Protein AF-A0AAW0BGB5-F1 (afdb_monomer_lite)

Radius of gyration: 26.95 Å; chains: 1; bounding box: 84×63×67 Å

Foldseek 3Di:
DQFWDQDPVGIDGDDPVRVVVLVVQVVVCLQQQHWPLDPPVVVVVVPVDDDPDPDDSQPDPDDPVRLVVVQVPQLAQAEKEKAFEREGAANNNVLQVVLVVLLLVLQVPDVVNCVVDPSPDDPDDDDDDDPPRMDIDHDPDPVVVQVVDPVSVVVCVVVVCVVVLVVQQPPPSRYHHYHPRHYDYHYQKDWAFDDPPPPVPPDDDDDDDDDPDDDPPPDDPPPVPPQWDQPPVRTTIGMDHDYSVRVCVQASVVSSVCSVVVPDDPDDDPHHDDDD

pLDDT: mean 74.24, std 17.64, range [31.47, 92.94]

Secondary structure (DSSP, 8-state):
---EEEETTEEEEPPHHHHHHHHHHHHHHHHTT--TT---HHHHTSS-------S----SSS-HHHHHHHHHH---TEEEEEEEEEEESS-HHHHHHHHHHHHHHHHHT-HHHHHHS-TT----------SS-EEEE----HHHHHHH-HHHHHHHHHTT-HHHHHHHHHH-TTSEEEEEEEEEEEESEEEEE-----------S---PPPTT--TTS-S-GGGTTSEEE-TTS-EEEEEE--HHHHHHHHHHHHHHHHHTT---SS---SPPPP-

Structure (mmCIF, N/CA/C/O backbone):
data_AF-A0AAW0BGB5-F1
#
_entry.id   AF-A0AAW0BGB5-F1
#
loop_
_atom_site.group_PDB
_atom_site.id
_atom_site.type_symbol
_atom_site.label_atom_id
_atom_site.label_alt_id
_atom_site.label_comp_id
_atom_site.label_asym_id
_atom_site.label_entity_id
_atom_site.label_seq_id
_atom_site.pdbx_PDB_ins_code
_atom_site.Cartn_x
_atom_site.Cartn_y
_atom_site.Cartn_z
_atom_site.occupancy
_atom_site.B_iso_or_equiv
_atom_site.auth_seq_id
_atom_site.auth_comp_id
_atom_site.auth_asym_id
_atom_site.auth_atom_id
_atom_site.pdbx_PDB_model_num
ATOM 1 N N . MET A 1 1 ? 6.912 3.601 -12.066 1.00 50.50 1 MET A N 1
ATOM 2 C CA . MET A 1 1 ? 6.899 5.072 -12.278 1.00 50.50 1 MET A CA 1
ATOM 3 C C . MET A 1 1 ? 6.202 5.338 -13.603 1.00 50.50 1 MET A C 1
ATOM 5 O O . MET A 1 1 ? 6.661 4.802 -14.601 1.00 50.50 1 MET A O 1
ATOM 9 N N . PHE A 1 2 ? 5.114 6.111 -13.614 1.00 56.62 2 PHE A N 1
ATOM 10 C CA . PHE A 1 2 ? 4.394 6.499 -14.834 1.00 56.62 2 PHE A CA 1
ATOM 11 C C . PHE A 1 2 ? 5.331 7.331 -15.723 1.00 56.62 2 PHE A C 1
ATOM 13 O O . PHE A 1 2 ? 5.754 8.412 -15.315 1.00 56.62 2 PHE A O 1
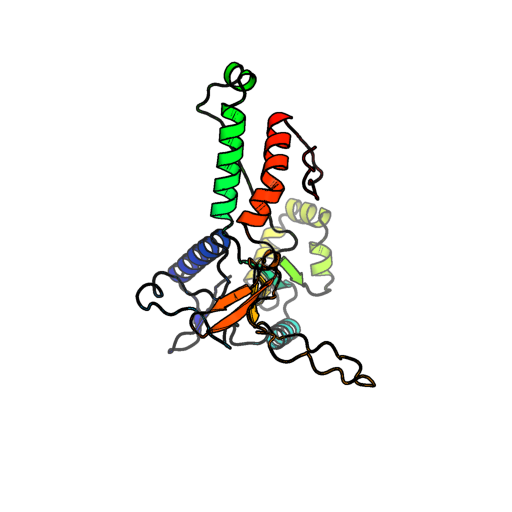ATOM 20 N N . ARG A 1 3 ? 5.788 6.772 -16.848 1.00 58.22 3 ARG A N 1
ATOM 21 C CA . ARG A 1 3 ? 6.787 7.405 -17.732 1.00 58.22 3 ARG A CA 1
ATOM 22 C C . ARG A 1 3 ? 6.303 7.572 -19.158 1.00 58.22 3 ARG A C 1
ATOM 24 O O . ARG A 1 3 ? 6.808 8.455 -19.844 1.00 58.22 3 ARG A O 1
ATOM 31 N N . GLU A 1 4 ? 5.355 6.749 -19.569 1.00 66.94 4 GLU A N 1
ATOM 32 C CA . GLU A 1 4 ? 4.819 6.716 -20.917 1.00 66.94 4 GLU A CA 1
ATOM 33 C C . GLU A 1 4 ? 3.300 6.689 -20.821 1.00 66.94 4 GLU A C 1
ATOM 35 O O . GLU A 1 4 ? 2.733 6.014 -19.957 1.00 66.94 4 GLU A O 1
ATOM 40 N N . THR A 1 5 ? 2.685 7.484 -21.680 1.00 60.19 5 THR A N 1
ATOM 41 C CA . THR A 1 5 ? 1.249 7.657 -21.850 1.00 60.19 5 THR A CA 1
ATOM 42 C C . THR A 1 5 ? 0.917 7.306 -23.286 1.00 60.19 5 THR A C 1
ATOM 44 O O . THR A 1 5 ? 1.615 7.712 -24.217 1.00 60.19 5 THR A O 1
ATOM 47 N N . GLU A 1 6 ? -0.139 6.528 -23.471 1.00 61.25 6 GLU A N 1
ATOM 48 C CA . GLU A 1 6 ? -0.670 6.205 -24.789 1.00 61.25 6 GLU A CA 1
ATOM 49 C C . GLU A 1 6 ? -1.892 7.098 -25.013 1.00 61.25 6 GLU A C 1
ATOM 51 O O . GLU A 1 6 ? -2.858 7.035 -24.255 1.00 61.25 6 GLU A O 1
ATOM 56 N N . SER A 1 7 ? -1.801 8.007 -25.983 1.00 60.66 7 SER A N 1
ATOM 57 C CA . SER A 1 7 ? -2.921 8.828 -26.455 1.00 60.66 7 SER A CA 1
ATOM 58 C C . SER A 1 7 ? -3.345 8.363 -27.848 1.00 60.66 7 SER A C 1
ATOM 60 O O . SER A 1 7 ? -2.622 7.611 -28.499 1.00 60.66 7 SER A O 1
ATOM 62 N N . HIS A 1 8 ? -4.480 8.855 -28.354 1.00 53.88 8 HIS A N 1
ATOM 63 C CA . HIS A 1 8 ? -4.916 8.600 -29.738 1.00 53.88 8 HIS A CA 1
ATOM 64 C C . HIS A 1 8 ? -3.858 8.986 -30.794 1.00 53.88 8 HIS A C 1
ATOM 66 O O . HIS A 1 8 ? -3.861 8.454 -31.896 1.00 53.88 8 HIS A O 1
ATOM 72 N N . SER A 1 9 ? -2.920 9.870 -30.442 1.00 63.16 9 SER A N 1
ATOM 73 C CA . SER A 1 9 ? -1.782 10.293 -31.267 1.00 63.16 9 SER A CA 1
ATOM 74 C C . SER A 1 9 ? -0.519 9.422 -31.116 1.00 63.16 9 SER A C 1
ATOM 76 O O . SER A 1 9 ? 0.535 9.790 -31.630 1.00 63.16 9 SER A O 1
ATOM 78 N N . GLY A 1 10 ? -0.584 8.315 -30.371 1.00 68.81 10 GLY A N 1
ATOM 79 C CA . GLY A 1 10 ? 0.529 7.395 -30.127 1.00 68.81 10 GLY A CA 1
ATOM 80 C C . GLY A 1 10 ? 1.177 7.509 -28.740 1.00 68.81 10 GLY A C 1
ATOM 81 O O . GLY A 1 10 ? 0.731 8.240 -27.849 1.00 68.81 10 GLY A O 1
ATOM 82 N N . LYS A 1 11 ? 2.256 6.739 -28.545 1.00 73.19 11 LYS A N 1
ATOM 83 C CA . LYS A 1 11 ? 3.005 6.665 -27.281 1.00 73.19 11 LYS A CA 1
ATOM 84 C C . LYS A 1 11 ? 3.904 7.883 -27.122 1.00 73.19 11 LYS A C 1
ATOM 86 O O . LYS A 1 11 ? 4.782 8.122 -27.947 1.00 73.19 11 LYS A O 1
ATOM 91 N N . HIS A 1 12 ? 3.731 8.620 -26.033 1.00 76.00 12 HIS A N 1
ATOM 92 C CA . HIS A 1 12 ? 4.589 9.747 -25.696 1.00 76.00 12 HIS A CA 1
ATOM 93 C C . HIS A 1 12 ? 5.079 9.662 -24.252 1.00 76.00 12 HIS A C 1
ATOM 95 O O . HIS A 1 12 ? 4.542 8.946 -23.406 1.00 76.00 12 HIS A O 1
ATOM 101 N N . ARG A 1 13 ? 6.158 10.392 -23.964 1.00 79.94 13 ARG A N 1
ATOM 102 C CA . ARG A 1 13 ? 6.712 10.472 -22.615 1.00 79.94 13 ARG A CA 1
ATOM 103 C C . ARG A 1 13 ? 5.820 11.362 -21.751 1.00 79.94 13 ARG A C 1
ATOM 105 O O . ARG A 1 13 ? 5.594 12.518 -22.104 1.00 79.94 13 ARG A O 1
ATOM 112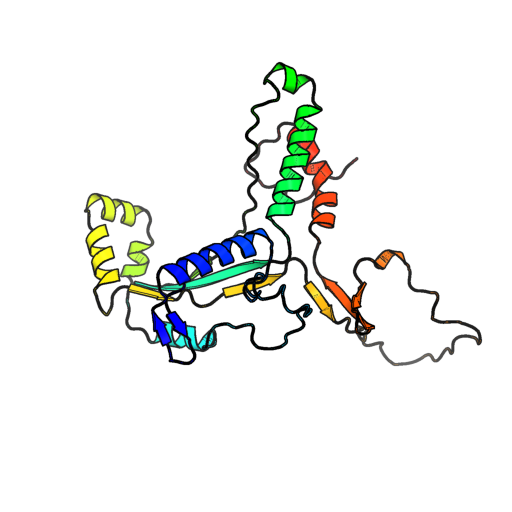 N N . ALA A 1 14 ? 5.392 10.843 -20.603 1.00 78.88 14 ALA A N 1
ATOM 113 C CA . ALA A 1 14 ? 4.488 11.538 -19.693 1.00 78.88 14 ALA A CA 1
ATOM 114 C C . ALA A 1 14 ? 5.078 12.881 -19.232 1.00 78.88 14 ALA A C 1
ATOM 116 O O . ALA A 1 14 ? 6.242 12.964 -18.807 1.00 78.88 14 ALA A O 1
ATOM 117 N N . ARG A 1 15 ? 4.265 13.940 -19.284 1.00 84.12 15 ARG A N 1
ATOM 118 C CA . ARG A 1 15 ? 4.650 15.279 -18.817 1.00 84.12 15 ARG A CA 1
ATOM 119 C C . ARG A 1 15 ? 4.730 15.304 -17.291 1.00 84.12 15 ARG A C 1
ATOM 121 O O . ARG A 1 15 ? 4.030 14.572 -16.594 1.00 84.12 15 ARG A O 1
ATOM 128 N N . ARG A 1 16 ? 5.541 16.209 -16.725 1.00 84.94 16 ARG A N 1
ATOM 129 C CA . ARG A 1 16 ? 5.692 16.339 -15.257 1.00 84.94 16 ARG A CA 1
ATOM 130 C C . ARG A 1 16 ? 4.346 16.558 -14.546 1.00 84.94 16 ARG A C 1
ATOM 132 O O . ARG A 1 16 ? 4.142 16.016 -13.463 1.00 84.94 16 ARG A O 1
ATOM 139 N N . GLY A 1 17 ? 3.430 17.311 -15.162 1.00 83.00 17 GLY A N 1
ATOM 140 C CA . GLY A 1 17 ? 2.078 17.544 -14.642 1.00 83.00 17 GLY A CA 1
ATOM 141 C C . GLY A 1 17 ? 1.233 16.269 -14.553 1.00 83.00 17 GLY A C 1
ATOM 142 O O . GLY A 1 17 ? 0.640 16.004 -13.510 1.00 83.00 17 GLY A O 1
ATOM 143 N N . GLU A 1 18 ? 1.250 15.436 -15.594 1.00 80.44 18 GLU A N 1
ATOM 144 C CA . GLU A 1 18 ? 0.533 14.152 -15.640 1.00 80.44 18 GLU A CA 1
ATOM 145 C C . GLU A 1 18 ? 1.083 13.171 -14.610 1.00 80.44 18 GLU A C 1
ATOM 147 O O . GLU A 1 18 ? 0.324 12.543 -13.877 1.00 80.44 18 GLU A O 1
ATOM 152 N N . VAL A 1 19 ? 2.413 13.100 -14.489 1.00 83.06 19 VAL A N 1
ATOM 153 C CA . VAL A 1 19 ? 3.074 12.270 -13.476 1.00 83.06 19 VAL A CA 1
ATOM 154 C C . VAL A 1 19 ? 2.640 12.690 -12.072 1.00 83.06 19 VAL A C 1
ATOM 156 O O . VAL A 1 19 ? 2.323 11.834 -11.246 1.00 83.06 19 VAL A O 1
ATOM 159 N N . ASN A 1 20 ? 2.583 13.994 -11.795 1.00 85.69 20 ASN A N 1
ATOM 160 C CA . ASN A 1 20 ? 2.132 14.506 -10.502 1.00 85.69 20 ASN A CA 1
ATOM 161 C C . ASN A 1 20 ? 0.640 14.228 -10.261 1.00 85.69 20 ASN A C 1
ATOM 163 O O . ASN A 1 20 ? 0.278 13.827 -9.155 1.00 85.69 20 ASN A O 1
ATOM 167 N N . LYS A 1 21 ? -0.219 14.402 -11.276 1.00 83.31 21 LYS A N 1
ATOM 168 C CA . LYS A 1 21 ? -1.655 14.088 -11.191 1.00 83.31 21 LYS A CA 1
ATOM 169 C C . LYS A 1 21 ? -1.865 12.604 -10.889 1.00 83.31 21 LYS A C 1
ATOM 171 O O . LYS A 1 21 ? -2.539 12.274 -9.919 1.00 83.31 21 LYS A O 1
ATOM 176 N N . PHE A 1 22 ? -1.195 11.725 -11.633 1.00 82.56 22 PHE A N 1
ATOM 177 C CA . PHE A 1 22 ? -1.231 10.280 -11.417 1.00 82.56 22 PHE A CA 1
ATOM 178 C C . PHE A 1 22 ? -0.752 9.894 -10.014 1.00 82.56 22 PHE A C 1
ATOM 180 O O . PHE A 1 22 ? -1.362 9.056 -9.358 1.00 82.56 22 PHE A O 1
ATOM 187 N N . GLN A 1 23 ? 0.324 10.512 -9.517 1.00 86.00 23 GLN A N 1
ATOM 188 C CA . GLN A 1 23 ? 0.818 10.243 -8.164 1.00 86.00 23 GLN A CA 1
ATOM 189 C C . GLN A 1 23 ? -0.167 10.688 -7.081 1.00 86.00 23 GLN A C 1
ATOM 191 O O . GLN A 1 23 ? -0.368 9.951 -6.118 1.00 86.00 23 GLN A O 1
ATOM 196 N N . ARG A 1 24 ? -0.784 11.867 -7.227 1.00 88.12 24 ARG A N 1
ATOM 197 C CA . ARG A 1 24 ? -1.820 12.350 -6.299 1.00 88.12 24 ARG A CA 1
ATOM 198 C C . ARG A 1 24 ? -3.018 11.408 -6.290 1.00 88.12 24 ARG A C 1
ATOM 200 O O . ARG A 1 24 ? -3.421 10.966 -5.222 1.00 88.12 24 ARG A O 1
ATOM 207 N N . TRP A 1 25 ? -3.503 11.035 -7.472 1.00 85.56 25 TRP A N 1
ATOM 208 C CA . TRP A 1 25 ? -4.605 10.092 -7.624 1.00 85.56 25 TRP A CA 1
ATOM 209 C C . TRP A 1 25 ? -4.274 8.712 -7.044 1.00 85.56 25 TRP A C 1
ATOM 211 O O . TRP A 1 25 ? -5.060 8.133 -6.304 1.00 85.56 25 TRP A O 1
ATOM 221 N N . SER A 1 26 ? -3.065 8.202 -7.294 1.00 85.56 26 SER A N 1
ATOM 222 C CA . SER A 1 26 ? -2.614 6.936 -6.714 1.00 85.56 26 SER A CA 1
ATOM 223 C C . SER A 1 26 ? -2.595 6.970 -5.188 1.00 85.56 26 SER A C 1
ATOM 225 O O . SER A 1 26 ? -2.944 5.960 -4.591 1.00 85.56 26 SER A O 1
ATOM 227 N N . LYS A 1 27 ? -2.182 8.084 -4.568 1.00 87.81 27 LYS A N 1
ATOM 228 C CA . LYS A 1 27 ? -2.202 8.233 -3.105 1.00 87.81 27 LYS A CA 1
ATOM 229 C C . LYS A 1 27 ? -3.627 8.298 -2.569 1.00 87.81 27 LYS A C 1
ATOM 231 O O . LYS A 1 27 ? -3.929 7.607 -1.609 1.00 87.81 27 LYS A O 1
ATOM 236 N N . TYR A 1 28 ? -4.483 9.087 -3.216 1.00 89.00 28 TYR A N 1
ATOM 237 C CA . TYR A 1 28 ? -5.888 9.217 -2.840 1.00 89.00 28 TYR A CA 1
ATOM 238 C C . TYR A 1 28 ? -6.603 7.860 -2.871 1.00 89.00 28 TYR A C 1
ATOM 240 O O . TYR A 1 28 ? -7.186 7.451 -1.872 1.00 89.00 28 TYR A O 1
ATOM 248 N N . ARG A 1 29 ? -6.467 7.112 -3.976 1.00 88.06 29 ARG A N 1
ATOM 249 C CA . ARG A 1 29 ? -7.032 5.761 -4.104 1.00 88.06 29 ARG A CA 1
ATOM 250 C C . ARG A 1 29 ? -6.517 4.794 -3.049 1.00 88.06 29 ARG A C 1
ATOM 252 O O . ARG A 1 29 ? -7.299 4.029 -2.507 1.00 88.06 29 ARG A O 1
ATOM 259 N N . GLU A 1 30 ? -5.211 4.815 -2.786 1.00 86.00 30 GLU A N 1
ATOM 260 C CA . GLU A 1 30 ? -4.591 3.941 -1.786 1.00 86.00 30 GLU A CA 1
ATOM 261 C C . GLU A 1 30 ? -5.087 4.264 -0.369 1.00 86.00 30 GLU A C 1
ATOM 263 O O . GLU A 1 30 ? -5.253 3.342 0.417 1.00 86.00 30 GLU A O 1
ATOM 268 N N . GLY A 1 31 ? -5.387 5.533 -0.064 1.00 86.25 31 GLY A N 1
ATOM 269 C CA . GLY A 1 31 ? -6.016 5.940 1.197 1.00 86.25 31 GLY A CA 1
ATOM 270 C C . GLY A 1 31 ? -7.477 5.503 1.311 1.00 86.25 31 GLY A C 1
ATOM 271 O O . GLY A 1 31 ? -7.859 4.921 2.318 1.00 86.25 31 GLY A O 1
ATOM 272 N N . HIS A 1 32 ? -8.259 5.691 0.246 1.00 88.44 32 HIS A N 1
ATOM 273 C CA . HIS A 1 32 ? -9.703 5.415 0.223 1.00 88.44 32 HIS A CA 1
ATOM 274 C C . HIS A 1 32 ? -10.049 3.961 -0.151 1.00 88.44 32 HIS A C 1
ATOM 276 O O . HIS A 1 32 ? -11.207 3.636 -0.401 1.00 88.44 32 HIS A O 1
ATOM 282 N N . GLY A 1 33 ? -9.054 3.075 -0.270 1.00 85.88 33 GLY A N 1
ATOM 283 C CA . GLY A 1 33 ? -9.289 1.669 -0.613 1.00 85.88 33 GLY A CA 1
ATOM 284 C C . GLY A 1 33 ? -9.797 1.416 -2.025 1.00 85.88 33 GLY A C 1
ATOM 285 O O . GLY A 1 33 ? -10.367 0.354 -2.280 1.00 85.88 33 GLY A O 1
ATOM 286 N N . LEU A 1 34 ? -9.620 2.358 -2.948 1.00 86.50 34 LEU A N 1
ATOM 287 C CA . LEU A 1 34 ? -10.106 2.221 -4.316 1.00 86.50 34 LEU A CA 1
ATOM 288 C C . LEU A 1 34 ? -9.192 1.286 -5.127 1.00 86.50 34 LEU A C 1
ATOM 290 O O . LE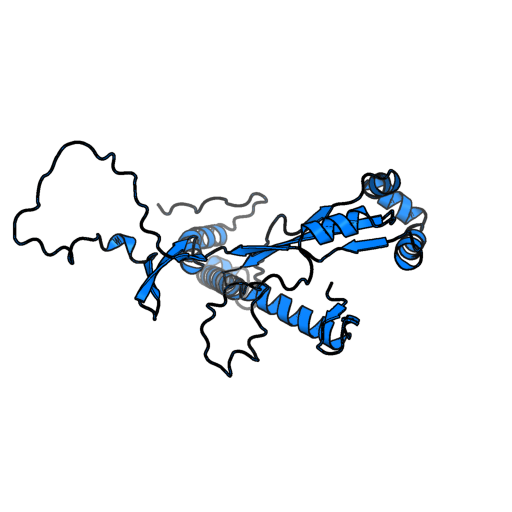U A 1 34 ? -7.963 1.332 -4.979 1.00 86.50 34 LEU A O 1
ATOM 294 N N . PRO A 1 35 ? -9.752 0.453 -6.023 1.00 83.25 35 PRO A N 1
ATOM 295 C CA . PRO A 1 35 ? -8.945 -0.417 -6.865 1.00 83.25 35 PRO A CA 1
ATOM 296 C C . PRO A 1 35 ? -8.047 0.390 -7.819 1.00 83.25 35 PRO A C 1
ATOM 298 O O . PRO A 1 35 ? -8.356 1.531 -8.170 1.00 83.25 35 PRO A O 1
ATOM 301 N N . PRO A 1 36 ? -6.935 -0.186 -8.312 1.00 80.12 36 PRO A N 1
ATOM 302 C CA . PRO A 1 36 ? -5.998 0.543 -9.170 1.00 80.12 36 PRO A CA 1
ATOM 303 C C . PRO A 1 36 ? -6.585 0.935 -10.533 1.00 80.12 36 PRO A C 1
ATOM 305 O O . PRO A 1 36 ? -6.078 1.869 -11.159 1.00 80.12 36 PRO A O 1
ATOM 308 N N . TRP A 1 37 ? -7.642 0.251 -10.973 1.00 77.06 37 TRP A N 1
ATOM 309 C CA . TRP A 1 37 ? -8.405 0.577 -12.178 1.00 77.06 37 TRP A CA 1
ATOM 310 C C . TRP A 1 37 ? -9.552 1.562 -11.932 1.00 77.06 37 TRP A C 1
ATOM 312 O O . TRP A 1 37 ? -10.215 1.937 -12.891 1.00 77.06 37 TRP A O 1
ATOM 322 N N . ALA A 1 38 ? -9.794 1.998 -10.687 1.00 78.12 38 ALA A N 1
ATOM 323 C CA . ALA A 1 38 ? -10.799 3.023 -10.429 1.00 78.12 38 ALA A CA 1
ATOM 324 C C . ALA A 1 38 ? -10.427 4.301 -11.201 1.00 78.12 38 ALA A C 1
ATOM 326 O O . ALA A 1 38 ? -9.286 4.785 -11.044 1.00 78.12 38 ALA A O 1
ATOM 327 N N . PRO A 1 39 ? -11.341 4.835 -12.031 1.00 73.06 39 PRO A N 1
ATOM 328 C CA . PRO A 1 39 ? -11.102 6.083 -12.737 1.00 73.06 39 PRO A CA 1
ATOM 329 C C . PRO A 1 39 ? -11.036 7.238 -11.737 1.00 73.06 39 PRO A C 1
ATOM 331 O O . PRO A 1 39 ? -11.554 7.145 -10.627 1.00 73.06 39 PRO A O 1
ATOM 334 N N . ASP A 1 40 ? -10.361 8.318 -12.130 1.00 69.50 40 ASP A N 1
ATOM 335 C CA . ASP A 1 40 ? -10.285 9.550 -11.340 1.00 69.50 40 ASP A CA 1
ATOM 336 C C . ASP A 1 40 ? -11.708 10.097 -11.142 1.00 69.50 40 ASP A C 1
ATOM 338 O O . ASP A 1 40 ? -12.320 10.597 -12.088 1.00 69.50 40 ASP A O 1
ATOM 342 N N . SER A 1 41 ? -12.247 9.947 -9.925 1.00 57.69 41 SER A N 1
ATOM 343 C CA . SER A 1 41 ? -13.667 10.134 -9.578 1.00 57.69 41 SER A CA 1
ATOM 344 C C . SER A 1 41 ? -14.237 11.502 -9.947 1.00 57.69 41 SER A C 1
ATOM 346 O O . SER A 1 41 ? -15.447 11.669 -9.978 1.00 57.69 41 SER A O 1
ATOM 348 N N . ARG A 1 42 ? -13.393 12.491 -10.257 1.00 52.47 42 ARG A N 1
ATOM 349 C CA . ARG A 1 42 ? -13.849 13.794 -10.758 1.00 52.47 42 ARG A CA 1
ATOM 350 C C . ARG A 1 42 ? -14.534 13.732 -12.124 1.00 52.47 42 ARG A C 1
ATOM 352 O O . ARG A 1 42 ? -15.298 14.638 -12.412 1.00 52.47 42 ARG A O 1
ATOM 359 N N . ALA A 1 43 ? -14.265 12.713 -12.940 1.00 44.31 43 ALA A N 1
ATOM 360 C CA . ALA A 1 43 ? -14.949 12.518 -14.222 1.00 44.31 43 ALA A CA 1
ATOM 361 C C . ALA A 1 43 ? -16.167 11.581 -14.116 1.00 44.31 43 ALA A C 1
ATOM 363 O O . ALA A 1 43 ? -17.069 11.669 -14.931 1.00 44.31 43 ALA A O 1
ATOM 364 N N . ALA A 1 44 ? -16.209 10.708 -13.105 1.00 45.84 44 ALA A N 1
ATOM 365 C CA . ALA A 1 44 ? -17.266 9.704 -12.941 1.00 45.84 44 ALA A CA 1
ATOM 366 C C . ALA A 1 44 ? -18.455 10.166 -12.077 1.00 45.84 44 ALA A C 1
ATOM 368 O O . ALA A 1 44 ? -19.377 9.398 -11.844 1.00 45.84 44 ALA A O 1
ATOM 369 N N . LEU A 1 45 ? -18.418 11.391 -11.543 1.00 45.16 45 LEU A N 1
ATOM 370 C CA . LEU A 1 45 ? -19.542 11.977 -10.803 1.00 45.16 45 LEU A CA 1
ATOM 371 C C . LEU A 1 45 ? -20.567 12.668 -11.718 1.00 45.16 45 LEU A C 1
ATOM 373 O O . LEU A 1 45 ? -21.648 12.991 -11.238 1.00 45.16 45 LEU A O 1
ATOM 377 N N . ASP A 1 46 ? -20.243 12.879 -12.997 1.00 42.75 46 ASP A N 1
ATOM 378 C CA . ASP A 1 46 ? -21.159 13.477 -13.985 1.00 42.75 46 ASP A CA 1
ATOM 379 C C . ASP A 1 46 ? -22.071 12.427 -14.645 1.00 42.75 46 ASP A C 1
ATOM 381 O O . ASP A 1 46 ? -23.168 12.735 -15.100 1.00 42.75 46 ASP A O 1
ATOM 385 N N . GLU A 1 47 ? -21.663 11.157 -14.630 1.00 42.75 47 GLU A N 1
ATOM 386 C CA . GLU A 1 47 ? -22.420 10.039 -15.189 1.00 42.75 47 GLU A CA 1
ATOM 387 C C . GLU A 1 47 ? -22.564 8.980 -14.098 1.00 42.75 47 GLU A C 1
ATOM 389 O O . GLU A 1 47 ? -21.605 8.301 -13.742 1.00 42.75 47 GLU A O 1
ATOM 394 N N . GLY A 1 48 ? -23.754 8.886 -13.501 1.00 39.31 48 GLY A N 1
ATOM 395 C CA . GLY A 1 48 ? -24.078 8.000 -12.378 1.00 39.31 48 GLY A CA 1
ATOM 396 C C . GLY A 1 48 ? -24.068 6.502 -12.707 1.00 39.31 48 GLY A C 1
ATOM 397 O O . GLY A 1 48 ? -25.013 5.797 -12.351 1.00 39.31 48 GLY A O 1
ATOM 398 N N . GLU A 1 49 ? -23.026 6.001 -13.366 1.00 40.41 49 GLU A N 1
ATOM 399 C CA . GLU A 1 49 ? -22.877 4.595 -13.715 1.00 40.41 49 GLU A CA 1
ATOM 400 C C . GLU A 1 49 ? -22.193 3.795 -12.600 1.00 40.41 49 GLU A C 1
ATOM 402 O O . GLU A 1 49 ? -21.080 4.063 -12.137 1.00 40.41 49 GLU A O 1
ATOM 407 N N . ILE A 1 50 ? -22.913 2.768 -12.157 1.00 42.94 50 ILE A N 1
ATOM 408 C CA . ILE A 1 50 ? -22.460 1.743 -11.226 1.00 42.94 50 ILE A CA 1
ATOM 409 C C . ILE A 1 50 ? -21.447 0.867 -11.969 1.00 42.94 50 ILE A C 1
ATOM 411 O O . ILE A 1 50 ? -21.770 0.275 -12.993 1.00 42.94 50 ILE A O 1
ATOM 415 N N . TYR A 1 51 ? -20.223 0.776 -11.448 1.00 42.97 51 TYR A N 1
ATOM 416 C CA . TYR A 1 51 ? -19.148 -0.029 -12.030 1.00 42.97 51 TYR A CA 1
ATOM 417 C C . TYR A 1 51 ? -19.478 -1.527 -12.035 1.00 42.97 51 TYR A C 1
ATOM 419 O O . TYR A 1 51 ? -19.108 -2.246 -11.108 1.00 42.97 51 TYR A O 1
ATOM 427 N N . ASP A 1 52 ? -20.079 -2.000 -13.121 1.00 40.75 52 ASP A N 1
ATOM 428 C CA . ASP A 1 52 ? -20.001 -3.390 -13.565 1.00 40.75 52 ASP A CA 1
ATOM 429 C C . ASP A 1 52 ? -19.340 -3.396 -14.952 1.00 40.75 52 ASP A C 1
ATOM 431 O O . ASP A 1 52 ? -19.976 -3.587 -15.982 1.00 40.75 52 ASP A O 1
ATOM 435 N N . MET A 1 53 ? -18.037 -3.083 -14.996 1.00 43.12 53 MET A N 1
ATOM 436 C CA . MET A 1 53 ? -17.249 -3.162 -16.232 1.00 43.12 53 MET A CA 1
ATOM 437 C C . MET A 1 53 ? -16.448 -4.468 -16.261 1.00 43.12 53 MET A C 1
ATOM 439 O O . MET A 1 53 ? -15.393 -4.553 -15.617 1.00 43.12 53 MET A O 1
ATOM 443 N N . PRO A 1 54 ? -16.892 -5.487 -17.021 1.00 37.28 54 PRO A N 1
ATOM 444 C CA . PRO A 1 54 ? -16.072 -6.645 -17.318 1.00 37.28 54 PRO A CA 1
ATOM 445 C C . PRO A 1 54 ? -14.994 -6.254 -18.342 1.00 37.28 54 PRO A C 1
ATOM 447 O O . PRO A 1 54 ? -15.270 -5.665 -19.382 1.00 37.28 54 PRO A O 1
ATOM 450 N N . GLY A 1 55 ? -13.743 -6.635 -18.077 1.00 40.25 55 GLY A N 1
ATOM 451 C CA . GLY A 1 55 ? -12.873 -7.072 -19.173 1.00 40.25 55 GLY A CA 1
ATOM 452 C C . GLY A 1 55 ? -11.740 -6.177 -19.677 1.00 40.25 55 GLY A C 1
ATOM 453 O O . GLY A 1 55 ? -11.117 -6.585 -20.647 1.00 40.25 55 GLY A O 1
ATOM 454 N N . ASN A 1 56 ? -11.376 -5.040 -19.066 1.00 40.75 56 ASN A N 1
ATOM 455 C CA . ASN A 1 56 ? -10.131 -4.352 -19.482 1.00 40.75 56 ASN A CA 1
ATOM 456 C C . ASN A 1 56 ? -9.402 -3.558 -18.381 1.00 40.75 56 ASN A C 1
ATOM 458 O O . ASN A 1 56 ? -8.839 -2.487 -18.593 1.00 40.75 56 ASN A O 1
ATOM 462 N N . THR A 1 57 ? -9.365 -4.111 -17.170 1.00 45.53 57 THR A N 1
ATOM 463 C CA . THR A 1 57 ? -8.686 -3.525 -15.997 1.00 45.53 57 THR A CA 1
ATOM 464 C C . THR A 1 57 ? -7.170 -3.767 -15.955 1.00 45.53 57 THR A C 1
ATOM 466 O O . THR A 1 57 ? -6.498 -3.382 -14.994 1.00 45.53 57 THR A O 1
ATOM 469 N N . LEU A 1 58 ? -6.593 -4.340 -17.014 1.00 43.88 58 LEU A N 1
ATOM 470 C CA . LEU A 1 58 ? -5.150 -4.378 -17.236 1.00 43.88 58 LEU A CA 1
ATOM 471 C C . LEU A 1 58 ? -4.761 -3.161 -18.083 1.00 43.88 58 LEU A C 1
ATOM 473 O O . LEU A 1 58 ? -4.640 -3.252 -19.297 1.00 43.88 58 LEU A O 1
ATOM 477 N N . MET A 1 59 ? -4.526 -2.012 -17.440 1.00 50.38 59 MET A N 1
ATOM 478 C CA . MET A 1 59 ? -4.001 -0.784 -18.076 1.00 50.38 59 MET A CA 1
ATOM 479 C C . MET A 1 59 ? -2.541 -0.915 -18.571 1.00 50.38 59 MET A C 1
ATOM 481 O O . MET A 1 59 ? -1.752 0.028 -18.533 1.00 50.38 59 MET A O 1
ATOM 485 N N . SER A 1 60 ? -2.148 -2.098 -19.027 1.00 56.50 60 SER A N 1
ATOM 486 C CA . SER A 1 60 ? -0.918 -2.312 -19.761 1.00 56.50 60 SER A CA 1
ATOM 487 C C . SER A 1 60 ? -1.270 -2.926 -21.104 1.00 56.50 60 SER A C 1
ATOM 489 O O . SER A 1 60 ? -1.918 -3.964 -21.151 1.00 56.50 60 SER A O 1
ATOM 491 N N . SER A 1 61 ? -0.776 -2.335 -22.192 1.00 64.94 61 SER A N 1
ATOM 492 C CA . SER A 1 61 ? -0.892 -2.899 -23.543 1.00 64.94 61 SER A CA 1
ATOM 493 C C . SER A 1 61 ? -0.181 -4.251 -23.711 1.00 64.94 61 SER A C 1
ATOM 495 O O . SER A 1 61 ? -0.200 -4.820 -24.799 1.00 64.94 61 SER A O 1
ATOM 497 N N . LYS A 1 62 ? 0.455 -4.774 -22.651 1.00 73.19 62 LYS A N 1
ATOM 498 C CA . LYS A 1 62 ? 1.167 -6.050 -22.635 1.00 73.19 62 LYS A CA 1
ATOM 499 C C . LYS A 1 62 ? 0.777 -6.907 -21.436 1.00 73.19 62 LYS A C 1
ATOM 501 O O . LYS A 1 62 ? 0.585 -6.412 -20.323 1.00 73.19 62 LYS A O 1
ATOM 506 N N . THR A 1 63 ? 0.753 -8.218 -21.650 1.00 82.06 63 THR A N 1
ATOM 507 C CA . THR A 1 63 ? 0.544 -9.201 -20.579 1.00 82.06 63 THR A CA 1
ATOM 508 C C . THR A 1 63 ? 1.775 -9.314 -19.672 1.00 82.06 63 THR A C 1
ATOM 510 O O . THR A 1 63 ? 2.888 -8.943 -20.050 1.00 82.06 63 THR A O 1
ATOM 513 N N . LEU A 1 64 ? 1.607 -9.876 -18.465 1.00 82.94 64 LEU A N 1
ATOM 514 C CA . LEU A 1 64 ? 2.727 -10.123 -17.543 1.00 82.94 64 LEU A CA 1
ATOM 515 C C . LEU A 1 64 ? 3.833 -10.966 -18.196 1.00 82.94 64 LEU A C 1
ATOM 517 O O . LEU A 1 64 ? 5.014 -10.689 -17.999 1.00 82.94 64 LEU A O 1
ATOM 521 N N . ARG A 1 65 ? 3.444 -11.967 -18.995 1.00 87.06 65 ARG A N 1
ATOM 522 C CA . ARG A 1 65 ? 4.378 -12.828 -19.723 1.00 87.06 65 ARG A CA 1
ATOM 523 C C . ARG A 1 65 ? 5.190 -12.035 -20.740 1.00 87.06 65 ARG A C 1
ATOM 525 O O . ARG A 1 65 ? 6.408 -12.102 -20.705 1.00 87.06 65 ARG A O 1
ATOM 532 N N . GLN A 1 66 ? 4.537 -11.204 -21.550 1.00 88.50 66 GLN A N 1
ATOM 533 C CA . GLN A 1 66 ? 5.229 -10.348 -22.519 1.00 88.50 66 GLN A CA 1
ATOM 534 C C . GLN A 1 66 ? 6.212 -9.382 -21.842 1.00 88.50 66 GLN A C 1
ATOM 536 O O . GLN A 1 66 ? 7.314 -9.165 -22.341 1.00 88.50 66 GLN A O 1
ATOM 541 N N . TRP A 1 67 ? 5.851 -8.830 -20.679 1.00 88.75 67 TRP A N 1
ATOM 542 C CA . TRP A 1 67 ? 6.777 -8.016 -19.888 1.00 88.75 67 TRP A CA 1
ATOM 543 C C . TRP A 1 67 ? 7.965 -8.810 -19.346 1.00 88.75 67 TRP A C 1
ATOM 545 O O . TRP A 1 67 ? 9.077 -8.279 -19.292 1.00 88.75 67 TRP A O 1
ATOM 555 N N . ALA A 1 68 ? 7.745 -10.059 -18.936 1.00 89.56 68 ALA A N 1
ATOM 556 C CA . ALA A 1 68 ? 8.809 -10.952 -18.496 1.00 89.56 68 ALA A CA 1
ATOM 557 C C . ALA A 1 68 ? 9.743 -11.325 -19.659 1.00 89.56 68 ALA A C 1
ATOM 559 O O . ALA A 1 68 ? 10.960 -11.270 -19.492 1.00 89.56 68 ALA A O 1
ATOM 560 N N . ASP A 1 69 ? 9.197 -11.610 -20.841 1.00 92.94 69 ASP A N 1
ATOM 561 C CA . ASP A 1 69 ? 9.969 -11.915 -22.047 1.00 92.94 69 ASP A CA 1
ATOM 562 C C . ASP A 1 69 ? 10.839 -10.716 -22.459 1.00 92.94 69 ASP A C 1
ATOM 564 O O . ASP A 1 69 ? 12.042 -10.864 -22.679 1.00 92.94 69 ASP A O 1
ATOM 568 N N . GLU A 1 70 ? 10.284 -9.498 -22.452 1.00 90.38 70 GLU A N 1
ATOM 569 C CA . GLU A 1 70 ? 11.040 -8.266 -22.722 1.00 90.38 70 GLU A CA 1
ATOM 570 C C . GLU A 1 70 ? 12.137 -8.018 -21.674 1.00 90.38 70 GLU A C 1
ATOM 572 O O . GLU A 1 70 ? 13.267 -7.632 -21.999 1.00 90.38 70 GLU A O 1
ATOM 577 N N . TYR A 1 71 ? 11.829 -8.268 -20.399 1.00 90.62 71 TYR A N 1
ATOM 578 C CA . TYR A 1 71 ? 12.811 -8.192 -19.327 1.00 90.62 71 TYR A CA 1
ATOM 579 C C . TYR A 1 71 ? 13.954 -9.188 -19.551 1.00 90.62 71 TYR A C 1
ATOM 581 O O . TYR A 1 71 ? 15.123 -8.811 -19.427 1.00 90.62 71 TYR A O 1
ATOM 589 N N . CYS A 1 72 ? 13.649 -10.436 -19.905 1.00 90.44 72 CYS A N 1
ATOM 590 C CA . CYS A 1 72 ? 14.631 -11.482 -20.179 1.00 90.44 72 CYS A CA 1
ATOM 591 C C . CYS A 1 72 ? 15.497 -11.143 -21.399 1.00 90.44 72 CYS A C 1
ATOM 593 O O . CYS A 1 72 ? 16.722 -11.202 -21.281 1.00 90.44 72 CYS A O 1
ATOM 595 N N . ALA A 1 73 ? 14.887 -10.676 -22.491 1.00 92.12 73 ALA A N 1
ATOM 596 C CA . ALA A 1 73 ? 15.563 -10.278 -23.726 1.00 92.12 73 ALA A CA 1
ATOM 597 C C . ALA A 1 73 ? 16.483 -9.054 -23.559 1.00 92.12 73 ALA A C 1
ATOM 599 O O . ALA A 1 73 ? 17.428 -8.868 -24.324 1.00 92.12 73 ALA A O 1
ATOM 600 N N . SER A 1 74 ? 16.242 -8.203 -22.556 1.00 89.94 74 SER A N 1
ATOM 601 C CA . SER A 1 74 ? 17.059 -7.009 -22.347 1.00 89.94 74 SER A CA 1
ATOM 602 C C . SER A 1 74 ? 18.507 -7.352 -21.936 1.00 89.94 74 SER A C 1
ATOM 604 O O . SER A 1 74 ? 18.702 -8.010 -20.906 1.00 89.94 74 SER A O 1
ATOM 606 N N . PRO A 1 75 ? 19.541 -6.824 -22.627 1.00 88.94 75 PRO A N 1
ATOM 607 C CA . PRO A 1 75 ? 20.954 -7.115 -22.338 1.00 88.94 75 PRO A CA 1
ATOM 608 C C . PRO A 1 75 ? 21.515 -6.347 -21.123 1.00 88.94 75 PRO A C 1
ATOM 610 O O . PRO A 1 75 ? 22.722 -6.281 -20.905 1.00 88.94 75 PRO A O 1
ATOM 613 N N . LYS A 1 76 ? 20.655 -5.709 -20.324 1.00 89.06 76 LYS A N 1
ATOM 614 C CA . LYS A 1 76 ? 21.066 -4.817 -19.234 1.00 89.06 76 LYS A CA 1
ATOM 615 C C . LYS A 1 76 ? 21.520 -5.589 -17.995 1.00 89.06 76 LYS A C 1
ATOM 617 O O . LYS A 1 76 ? 20.800 -6.453 -17.497 1.00 89.06 76 LYS A O 1
ATOM 622 N N . TYR A 1 77 ? 22.664 -5.212 -17.425 1.00 85.62 77 TYR A N 1
ATOM 623 C CA . TYR A 1 77 ? 23.249 -5.893 -16.262 1.00 85.62 77 TYR A CA 1
ATOM 624 C C . TYR A 1 77 ? 22.551 -5.566 -14.942 1.00 85.62 77 TYR A C 1
ATOM 626 O O . TYR A 1 77 ? 22.445 -6.431 -14.071 1.00 85.62 77 TYR A O 1
ATOM 634 N N . LEU A 1 78 ? 22.074 -4.326 -14.793 1.00 86.69 78 LEU A N 1
ATOM 635 C CA . LEU A 1 78 ? 21.372 -3.828 -13.606 1.00 86.69 78 LEU A CA 1
ATOM 636 C C . LEU A 1 78 ? 19.869 -3.693 -13.876 1.00 86.69 78 LEU A C 1
ATOM 638 O O . LEU A 1 78 ? 19.248 -2.685 -13.511 1.00 86.69 78 LEU A O 1
ATOM 642 N N . LYS A 1 79 ? 19.294 -4.686 -14.567 1.00 90.00 79 LYS A N 1
ATOM 643 C CA . LYS A 1 79 ? 17.850 -4.767 -14.782 1.00 90.00 79 LYS A CA 1
ATOM 644 C C . LYS A 1 79 ? 17.123 -5.200 -13.511 1.00 90.00 79 LYS A C 1
ATOM 646 O O . LYS A 1 79 ? 17.562 -6.087 -12.789 1.00 90.00 79 LYS A O 1
ATOM 651 N N . GLU A 1 80 ? 15.996 -4.568 -13.238 1.00 90.00 80 GLU A N 1
ATOM 652 C CA . GLU A 1 80 ? 15.176 -4.812 -12.059 1.00 90.00 80 GLU A CA 1
ATOM 653 C C . GLU A 1 80 ? 13.715 -4.870 -12.487 1.00 90.00 80 GLU A C 1
ATOM 655 O O . GLU A 1 80 ? 13.193 -3.904 -13.044 1.00 90.00 80 GLU A O 1
ATOM 660 N N . PHE A 1 81 ? 13.074 -6.004 -12.237 1.00 90.56 81 PHE A N 1
ATOM 661 C CA . PHE A 1 81 ? 11.653 -6.205 -12.468 1.00 90.56 81 PHE A CA 1
ATOM 662 C C . PHE A 1 81 ? 10.937 -6.140 -11.125 1.00 90.56 81 PHE A C 1
ATOM 664 O O . PHE A 1 81 ? 11.280 -6.866 -10.197 1.00 90.56 81 PHE A O 1
ATOM 671 N N . THR A 1 82 ? 10.000 -5.211 -10.983 1.00 89.88 82 THR A N 1
ATOM 672 C CA . THR A 1 82 ? 9.301 -4.951 -9.726 1.00 89.88 82 THR A CA 1
ATOM 673 C C . THR A 1 82 ? 7.828 -5.266 -9.892 1.00 89.88 82 THR A C 1
ATOM 675 O O . THR A 1 82 ? 7.128 -4.584 -10.637 1.00 89.88 82 THR A O 1
ATOM 678 N N . TYR A 1 83 ? 7.364 -6.259 -9.143 1.00 87.25 83 TYR A N 1
ATOM 679 C CA . TYR A 1 83 ? 5.953 -6.592 -9.025 1.00 87.25 83 TYR A CA 1
ATOM 680 C C . TYR A 1 83 ? 5.365 -5.881 -7.807 1.00 87.25 83 TYR A C 1
ATOM 682 O O . TYR A 1 83 ? 5.887 -6.029 -6.697 1.00 87.25 83 TYR A O 1
ATOM 690 N N . ARG A 1 84 ? 4.300 -5.094 -7.999 1.00 86.88 84 ARG A N 1
ATOM 691 C CA . ARG A 1 84 ? 3.625 -4.374 -6.906 1.00 86.88 84 ARG A CA 1
ATOM 692 C C . ARG A 1 84 ? 2.360 -5.114 -6.475 1.00 86.88 84 ARG A C 1
ATOM 694 O O . ARG A 1 84 ? 1.446 -5.293 -7.267 1.00 86.88 84 ARG A O 1
ATOM 701 N N . LYS A 1 85 ? 2.269 -5.481 -5.203 1.00 86.94 85 LYS A N 1
ATOM 702 C CA . LYS A 1 85 ? 1.011 -5.881 -4.572 1.00 86.94 85 LYS A CA 1
ATOM 703 C C . LYS A 1 85 ? 0.276 -4.619 -4.115 1.00 86.94 85 LYS A C 1
ATOM 705 O O . LYS A 1 85 ? 0.857 -3.789 -3.417 1.00 86.94 85 LYS A O 1
ATOM 710 N N . ILE A 1 86 ? -0.977 -4.471 -4.525 1.00 85.50 86 ILE A N 1
ATOM 711 C CA . ILE A 1 86 ? -1.884 -3.404 -4.096 1.00 85.50 86 ILE A CA 1
ATOM 712 C C . ILE A 1 86 ? -3.037 -4.079 -3.366 1.00 85.50 86 ILE A C 1
ATOM 714 O O . ILE A 1 86 ? -3.615 -5.026 -3.887 1.00 85.50 86 ILE A O 1
ATOM 718 N N . VAL A 1 87 ? -3.341 -3.624 -2.157 1.00 86.94 87 VAL A N 1
ATOM 719 C CA . VAL A 1 87 ? -4.480 -4.106 -1.372 1.00 86.94 87 VAL A CA 1
ATOM 720 C C . VAL A 1 87 ? -5.538 -3.008 -1.379 1.00 86.94 87 VAL A C 1
ATOM 722 O O . VAL A 1 87 ? -5.185 -1.838 -1.253 1.00 86.94 87 VAL A O 1
ATOM 725 N N . TYR A 1 88 ? -6.800 -3.367 -1.592 1.00 87.88 88 TYR A N 1
ATOM 726 C CA . TYR A 1 88 ? -7.907 -2.415 -1.716 1.00 87.88 88 TYR A CA 1
ATOM 727 C C . TYR A 1 88 ? -9.195 -2.980 -1.099 1.00 87.88 88 TYR A C 1
ATOM 729 O O . TYR A 1 88 ? -9.245 -4.146 -0.711 1.00 87.88 88 TYR A O 1
ATOM 737 N N . GLY A 1 89 ? -10.241 -2.162 -1.008 1.00 84.25 89 GLY A N 1
ATOM 738 C CA . GLY A 1 89 ? -11.569 -2.542 -0.518 1.00 84.25 89 GLY A CA 1
ATOM 739 C C . GLY A 1 89 ? -11.946 -1.950 0.841 1.00 84.25 89 GLY A C 1
ATOM 740 O O . GLY A 1 89 ? -13.121 -1.994 1.188 1.00 84.25 89 GLY A O 1
ATOM 741 N N . TRP A 1 90 ? -10.993 -1.384 1.585 1.00 89.44 90 TRP A N 1
ATOM 742 C CA . TRP A 1 90 ? -11.229 -0.670 2.847 1.00 89.44 90 TRP A CA 1
ATOM 743 C C . TRP A 1 90 ? -10.759 0.771 2.749 1.00 89.44 90 TRP A C 1
ATOM 745 O O . TRP A 1 90 ? -9.667 1.013 2.237 1.00 89.44 90 TRP A O 1
ATOM 755 N N . ASP A 1 91 ? -11.523 1.701 3.311 1.00 89.88 91 ASP A N 1
ATOM 756 C CA . ASP A 1 91 ? -11.082 3.081 3.455 1.00 89.88 91 ASP A CA 1
ATOM 757 C C . ASP A 1 91 ? -10.104 3.177 4.635 1.00 89.88 91 ASP A C 1
ATOM 759 O O . ASP A 1 91 ? -10.466 3.327 5.800 1.00 89.88 91 ASP A O 1
ATOM 763 N N . PHE A 1 92 ? -8.814 3.051 4.336 1.00 89.69 92 PHE A N 1
ATOM 764 C CA . PHE A 1 92 ? -7.768 3.098 5.349 1.00 89.69 92 PHE A CA 1
ATOM 765 C C . PHE A 1 92 ? -7.685 4.466 6.040 1.00 89.69 92 PHE A C 1
ATOM 767 O O . PHE A 1 92 ? -7.231 4.526 7.188 1.00 89.69 92 PHE A O 1
ATOM 774 N N . GLU A 1 93 ? -8.109 5.556 5.390 1.00 90.00 93 GLU A N 1
ATOM 775 C CA . GLU A 1 93 ? -8.212 6.872 6.027 1.00 90.00 93 GLU A CA 1
ATOM 776 C C . GLU A 1 93 ? -9.346 6.887 7.054 1.00 90.00 93 GLU A C 1
ATOM 778 O O . GLU A 1 93 ? -9.125 7.327 8.191 1.00 90.00 93 GLU A O 1
ATOM 783 N N . GLN A 1 94 ? -10.504 6.317 6.712 1.00 90.81 94 GLN A N 1
ATOM 784 C CA . GLN A 1 94 ? -11.617 6.149 7.643 1.00 90.81 94 GLN A CA 1
ATOM 785 C C . GLN A 1 94 ? -11.220 5.271 8.835 1.00 90.81 94 GLN A C 1
ATOM 787 O O . GLN A 1 94 ? -11.332 5.738 9.974 1.00 90.81 94 GLN A O 1
ATOM 792 N N . VAL A 1 95 ? -10.635 4.089 8.605 1.00 91.50 95 VAL A N 1
ATOM 793 C CA . VAL A 1 95 ? -10.175 3.189 9.681 1.00 91.50 95 VAL A CA 1
ATOM 794 C C . VAL A 1 95 ? -9.210 3.926 10.604 1.00 91.50 95 VAL A C 1
ATOM 796 O O . VAL A 1 95 ? -9.348 3.913 11.829 1.00 91.50 95 VAL A O 1
ATOM 799 N N . THR A 1 96 ? -8.230 4.619 10.019 1.00 92.00 96 THR A N 1
ATOM 800 C CA . THR A 1 96 ? -7.226 5.383 10.768 1.00 92.00 96 THR A CA 1
ATOM 801 C C . THR A 1 96 ? -7.876 6.487 11.600 1.00 92.00 96 THR A C 1
ATOM 803 O O . THR A 1 96 ? -7.476 6.711 12.745 1.00 92.00 96 THR A O 1
ATOM 806 N N . SER A 1 97 ? -8.874 7.183 11.051 1.00 91.38 97 SER A N 1
ATOM 807 C CA . SER A 1 97 ? -9.602 8.243 11.750 1.00 91.38 97 SER A CA 1
ATOM 808 C C . SER A 1 97 ? -10.417 7.694 12.928 1.00 91.38 97 SER A C 1
ATOM 810 O O . SER A 1 97 ? -10.329 8.243 14.030 1.00 91.38 97 SER A O 1
ATOM 812 N N . ARG A 1 98 ? -11.102 6.556 12.742 1.00 92.44 98 ARG A N 1
ATOM 813 C CA . ARG A 1 98 ? -11.890 5.875 13.776 1.00 92.44 98 ARG A CA 1
ATOM 814 C C . ARG A 1 98 ? -10.999 5.380 14.907 1.00 92.44 98 ARG A C 1
ATOM 816 O O . ARG A 1 98 ? -11.245 5.724 16.060 1.00 92.44 98 ARG A O 1
ATOM 823 N N . VAL A 1 99 ? -9.896 4.696 14.596 1.00 92.31 99 VAL A N 1
ATOM 824 C CA . VAL A 1 99 ? -8.922 4.254 15.610 1.00 92.31 99 VAL A CA 1
ATOM 825 C C . VAL A 1 99 ? -8.342 5.448 16.373 1.00 92.31 99 VAL A C 1
ATOM 827 O O . VAL A 1 99 ? -8.289 5.420 17.599 1.00 92.31 99 VAL A O 1
ATOM 830 N N . LYS A 1 100 ? -7.961 6.536 15.687 1.00 91.44 100 LYS A N 1
ATOM 831 C CA . LYS A 1 100 ? -7.487 7.760 16.360 1.00 91.44 100 LYS A CA 1
ATOM 832 C C . LYS A 1 100 ? -8.544 8.344 17.296 1.00 91.44 100 LYS A C 1
ATOM 834 O O . LYS A 1 100 ? -8.196 8.757 18.398 1.00 91.44 100 LYS A O 1
ATOM 839 N N . SER A 1 101 ? -9.806 8.394 16.869 1.00 89.06 101 SER A N 1
ATOM 840 C CA . SER A 1 101 ? -10.905 8.905 17.696 1.00 89.06 101 SER A CA 1
ATOM 841 C C . SER A 1 101 ? -11.133 8.040 18.937 1.00 89.06 101 SER A C 1
ATOM 843 O O . SER A 1 101 ? -11.198 8.575 20.038 1.00 89.06 101 SER A O 1
ATOM 845 N N . LEU A 1 102 ? -11.106 6.713 18.787 1.00 90.69 102 LEU A N 1
ATOM 846 C CA . LEU A 1 102 ? -11.251 5.756 19.879 1.00 90.69 102 LEU A CA 1
ATOM 847 C C . LEU A 1 102 ? -10.141 5.916 20.927 1.00 90.69 102 LEU A C 1
ATOM 849 O O . LEU A 1 102 ? -10.410 5.991 22.126 1.00 90.69 102 LEU A O 1
ATOM 853 N N . VAL A 1 103 ? -8.889 6.029 20.470 1.00 89.38 103 VAL A N 1
ATOM 854 C CA . VAL A 1 103 ? -7.729 6.255 21.344 1.00 89.38 103 VAL A CA 1
ATOM 855 C C . VAL A 1 103 ? -7.860 7.591 22.080 1.00 89.38 103 VAL A C 1
ATOM 857 O O . VAL A 1 103 ? -7.642 7.632 23.289 1.00 89.38 103 VAL A O 1
ATOM 860 N N . ARG A 1 104 ? -8.258 8.673 21.390 1.00 87.38 104 ARG A N 1
ATOM 861 C CA . ARG A 1 104 ? -8.490 9.987 22.021 1.00 87.38 104 ARG A CA 1
ATOM 862 C C . ARG A 1 104 ? -9.537 9.902 23.120 1.00 87.38 104 ARG A C 1
ATOM 864 O O . ARG A 1 104 ? -9.244 10.281 24.248 1.00 87.38 104 ARG A O 1
ATOM 871 N N . THR A 1 105 ? -10.711 9.357 22.812 1.00 84.75 105 THR A N 1
ATOM 872 C CA . THR A 1 105 ? -11.809 9.225 23.776 1.00 84.75 105 THR A CA 1
ATOM 873 C C . THR A 1 105 ? -11.380 8.404 24.990 1.00 84.75 105 THR A C 1
ATOM 875 O O . THR A 1 105 ? -11.621 8.809 26.126 1.00 84.75 105 THR A O 1
ATOM 878 N N . SER A 1 106 ? -10.663 7.295 24.776 1.00 85.00 106 SER A N 1
ATOM 879 C CA . SER A 1 106 ? -10.155 6.474 25.877 1.00 85.00 106 SER A CA 1
ATOM 880 C C . SER A 1 106 ? -9.158 7.221 26.764 1.00 85.00 106 SER A C 1
ATOM 882 O O . SER A 1 106 ? -9.196 7.046 27.980 1.00 85.00 106 SER A O 1
ATOM 884 N N . LEU A 1 107 ? -8.267 8.030 26.187 1.00 80.44 107 LEU A N 1
ATOM 885 C CA . LEU A 1 107 ? -7.282 8.804 26.947 1.00 80.44 107 LEU A CA 1
ATOM 886 C C . LEU A 1 107 ? -7.941 9.935 27.743 1.00 80.44 107 LEU A C 1
ATOM 888 O O . LEU A 1 107 ? -7.606 10.124 28.908 1.00 80.44 107 LEU A O 1
ATOM 892 N N . THR A 1 108 ? -8.908 10.646 27.154 1.00 75.44 108 THR A N 1
ATOM 893 C CA . THR A 1 108 ? -9.646 11.721 27.838 1.00 75.44 108 THR A CA 1
ATOM 894 C C . THR A 1 108 ? -10.527 11.187 28.967 1.00 75.44 108 THR A C 1
ATOM 896 O O . THR A 1 108 ? -10.675 11.850 29.987 1.00 75.44 108 THR A O 1
ATOM 899 N N . SER A 1 109 ? -11.077 9.977 28.824 1.00 74.00 109 SER A N 1
ATOM 900 C CA . SER A 1 109 ? -11.901 9.347 29.867 1.00 74.00 109 SER A CA 1
ATOM 901 C C . SER A 1 109 ? -11.118 8.896 31.106 1.00 74.00 109 SER A C 1
ATOM 903 O O . SER A 1 109 ? -11.727 8.520 32.104 1.00 74.00 109 SER A O 1
ATOM 905 N N . ASN A 1 110 ? -9.781 8.898 31.053 1.00 69.06 110 ASN A N 1
ATOM 906 C CA . ASN A 1 110 ? -8.943 8.351 32.110 1.00 69.06 110 ASN A CA 1
ATOM 907 C C . ASN A 1 110 ? -8.445 9.485 33.033 1.00 69.06 110 ASN A C 1
ATOM 909 O O . ASN A 1 110 ? -7.544 10.237 32.643 1.00 69.06 110 ASN A O 1
ATOM 913 N N . PRO A 1 111 ? -8.993 9.633 34.256 1.00 64.38 111 PRO A N 1
ATOM 914 C CA . PRO A 1 111 ? -8.729 10.792 35.117 1.00 64.38 111 PRO A CA 1
ATOM 915 C C . PRO A 1 111 ? -7.255 10.909 35.527 1.00 64.38 111 PRO A C 1
ATOM 917 O O . PRO A 1 111 ? -6.744 12.010 35.704 1.00 64.38 111 PRO A O 1
ATOM 920 N N . PHE A 1 112 ? -6.541 9.782 35.603 1.00 63.38 112 PHE A N 1
ATOM 921 C CA . PHE A 1 112 ? -5.121 9.752 35.953 1.00 63.38 112 PHE A CA 1
ATOM 922 C C . PHE A 1 112 ? -4.220 10.368 34.868 1.00 63.38 112 PHE A C 1
ATOM 924 O O . PHE A 1 112 ? -3.181 10.947 35.171 1.00 63.38 112 PHE A O 1
ATOM 931 N N . HIS A 1 113 ? -4.621 10.292 33.596 1.00 59.81 113 HIS A N 1
ATOM 932 C CA . HIS A 1 113 ? -3.825 10.813 32.481 1.00 59.81 113 HIS A CA 1
ATOM 933 C C . HIS A 1 113 ? -3.980 12.335 32.322 1.00 59.81 113 HIS A C 1
ATOM 935 O O . HIS A 1 113 ? -3.031 13.025 31.954 1.00 59.81 113 HIS A O 1
ATOM 941 N N . LEU A 1 114 ? -5.152 12.872 32.684 1.00 57.94 114 LEU A N 1
ATOM 942 C CA . LEU A 1 114 ? -5.417 14.315 32.722 1.00 57.94 114 LEU A CA 1
ATOM 943 C C . LEU A 1 114 ? -4.574 15.054 33.775 1.00 57.94 114 LEU A C 1
ATOM 945 O O . LEU A 1 114 ? -4.330 16.247 33.618 1.00 57.94 114 LEU A O 1
ATOM 949 N N . LEU A 1 115 ? -4.102 14.352 34.814 1.00 59.12 115 LEU A N 1
ATOM 950 C CA . LEU A 1 115 ? -3.221 14.911 35.846 1.00 59.12 115 LEU A CA 1
ATOM 951 C C . LEU A 1 115 ? -1.763 15.058 35.382 1.00 59.12 115 LEU A C 1
ATOM 953 O O . LEU A 1 115 ? -1.049 15.921 35.883 1.00 59.12 115 LEU A O 1
ATOM 957 N N . LEU A 1 116 ? -1.316 14.224 34.437 1.00 62.25 116 LEU A N 1
ATOM 958 C CA . LEU A 1 116 ? 0.085 14.153 34.002 1.00 62.25 116 LEU A CA 1
ATOM 959 C C . LEU A 1 116 ? 0.353 14.903 32.691 1.00 62.25 116 LEU A C 1
ATOM 961 O O . LEU A 1 116 ? 1.497 15.269 32.420 1.00 62.25 116 LEU A O 1
ATOM 965 N N . SER A 1 117 ? -0.669 15.151 31.866 1.00 55.34 117 SER A N 1
ATOM 966 C CA . SER A 1 117 ? -0.510 15.952 30.651 1.00 55.34 117 SER A CA 1
ATOM 967 C C . SER A 1 117 ? -1.795 16.713 30.298 1.00 55.34 117 SER A C 1
ATOM 969 O O . SER A 1 117 ? -2.852 16.087 30.143 1.00 55.34 117 SER A O 1
ATOM 971 N N . PRO A 1 118 ? -1.738 18.052 30.135 1.00 57.09 118 PRO A N 1
ATOM 972 C CA . PRO A 1 118 ? -2.895 18.851 29.754 1.00 57.09 118 PRO A CA 1
ATOM 973 C C . PRO A 1 118 ? -3.471 18.373 28.417 1.00 57.09 118 PRO A C 1
ATOM 975 O O . PRO A 1 118 ? -2.751 18.204 27.435 1.00 57.09 118 PRO A O 1
ATOM 978 N N . SER A 1 119 ? -4.791 18.187 28.405 1.00 56.69 119 SER A N 1
ATOM 979 C CA . SER A 1 119 ? -5.673 17.657 27.347 1.00 56.69 119 SER A CA 1
ATOM 980 C C . SER A 1 119 ? -5.360 18.040 25.880 1.00 56.69 119 SER A C 1
ATOM 982 O O . SER A 1 119 ? -5.765 17.331 24.959 1.00 56.69 119 SER A O 1
ATOM 984 N N . SER A 1 120 ? -4.623 19.120 25.612 1.00 57.00 120 SER A N 1
ATOM 985 C CA . SER A 1 120 ? -4.505 19.717 24.278 1.00 57.00 120 SER A CA 1
ATOM 986 C C . SER A 1 120 ? -3.395 19.167 23.365 1.00 57.00 120 SER A C 1
ATOM 988 O O . SER A 1 120 ? -3.405 19.508 22.185 1.00 57.00 120 SER A O 1
ATOM 990 N N . ASN A 1 121 ? -2.464 18.319 23.833 1.00 64.38 121 ASN A N 1
ATOM 991 C CA . ASN A 1 121 ? -1.224 18.029 23.077 1.00 64.38 121 ASN A CA 1
ATOM 992 C C . ASN A 1 121 ? -0.873 16.546 22.833 1.00 64.38 121 ASN A C 1
ATOM 994 O O . ASN A 1 121 ? 0.294 16.197 22.650 1.00 64.38 121 ASN A O 1
ATOM 998 N N . TYR A 1 122 ? -1.853 15.642 22.752 1.00 67.88 122 TYR A N 1
ATOM 999 C CA . TYR A 1 122 ? -1.559 14.251 22.378 1.00 67.88 122 TYR A CA 1
ATOM 1000 C C . TYR A 1 122 ? -1.374 14.086 20.863 1.00 67.88 122 TYR A C 1
ATOM 1002 O O . TYR A 1 122 ? -2.336 14.067 20.087 1.00 67.88 122 TYR A O 1
ATOM 1010 N N . HIS A 1 123 ? -0.125 13.898 20.428 1.00 79.50 123 HIS A N 1
ATOM 1011 C CA . HIS A 1 123 ? 0.181 13.517 19.051 1.00 79.50 123 HIS A CA 1
ATOM 1012 C C . HIS A 1 123 ? -0.036 12.010 18.842 1.00 79.50 123 HIS A C 1
ATOM 1014 O O . HIS A 1 123 ? 0.859 11.193 19.052 1.00 79.50 123 HIS A O 1
ATOM 1020 N N . ILE A 1 124 ? -1.246 11.628 18.425 1.00 83.69 124 ILE A N 1
ATOM 1021 C CA . ILE A 1 124 ? -1.589 10.224 18.154 1.00 83.69 124 ILE A CA 1
ATOM 1022 C C . ILE A 1 124 ? -1.253 9.878 16.704 1.00 83.69 124 ILE A C 1
ATOM 1024 O O . ILE A 1 124 ? -1.910 10.325 15.756 1.00 83.69 124 ILE A O 1
ATOM 1028 N N . HIS A 1 125 ? -0.253 9.018 16.541 1.00 86.44 125 HIS A N 1
ATOM 1029 C CA . HIS A 1 125 ? 0.158 8.489 15.251 1.00 86.44 125 HIS A CA 1
ATOM 1030 C C . HIS A 1 125 ? -0.308 7.035 15.094 1.00 86.44 125 HIS A C 1
ATOM 1032 O O . HIS A 1 125 ? 0.182 6.133 15.766 1.00 86.44 125 HIS A O 1
ATOM 1038 N N . VAL A 1 126 ? -1.241 6.808 14.168 1.00 86.81 126 VAL A N 1
ATOM 1039 C CA . VAL A 1 126 ? -1.708 5.474 13.764 1.00 86.81 126 VAL A CA 1
ATOM 1040 C C . VAL A 1 126 ? -1.237 5.248 12.335 1.00 86.81 126 VAL A C 1
ATOM 1042 O O . VAL A 1 126 ? -1.529 6.068 11.464 1.00 86.81 126 VAL A O 1
ATOM 1045 N N . SER A 1 127 ? -0.498 4.163 12.100 1.00 86.94 127 SER A N 1
ATOM 1046 C CA . SER A 1 127 ? -0.044 3.781 10.761 1.00 86.94 127 SER A CA 1
ATOM 1047 C C . SER A 1 127 ? -0.500 2.375 10.416 1.00 86.94 127 SER A C 1
ATOM 1049 O O . SER A 1 127 ? -0.095 1.420 11.079 1.00 86.94 127 SER A O 1
ATOM 1051 N N . LEU A 1 128 ? -1.267 2.254 9.339 1.00 84.69 128 LEU A N 1
ATOM 1052 C CA . LEU A 1 128 ? -1.607 0.978 8.726 1.00 84.69 128 LEU A CA 1
ATOM 1053 C C . LEU A 1 128 ? -0.519 0.642 7.704 1.00 84.69 128 LEU A C 1
ATOM 1055 O O . LEU A 1 128 ? -0.230 1.431 6.802 1.00 84.69 128 LEU A O 1
ATOM 1059 N N . ARG A 1 129 ? 0.150 -0.497 7.891 1.00 82.81 129 ARG A N 1
ATOM 1060 C CA . ARG A 1 129 ? 1.240 -0.947 7.022 1.00 82.81 129 ARG A CA 1
ATOM 1061 C C . ARG A 1 129 ? 0.865 -2.267 6.376 1.00 82.81 129 ARG A C 1
ATOM 1063 O O . ARG A 1 129 ? 0.349 -3.165 7.030 1.00 82.81 129 ARG A O 1
ATOM 1070 N N . HIS A 1 130 ? 1.166 -2.364 5.090 1.00 81.38 130 HIS A N 1
ATOM 1071 C CA . HIS A 1 130 ? 1.035 -3.590 4.323 1.00 81.38 130 HIS A CA 1
ATOM 1072 C C . HIS A 1 130 ? 2.421 -4.206 4.158 1.00 81.38 130 HIS A C 1
ATOM 1074 O O . HIS A 1 130 ? 3.336 -3.548 3.650 1.00 81.38 130 HIS A O 1
ATOM 1080 N N . ASP A 1 131 ? 2.567 -5.468 4.544 1.00 78.56 131 ASP A N 1
ATOM 1081 C CA . ASP A 1 131 ? 3.812 -6.203 4.348 1.00 78.56 131 ASP A CA 1
ATOM 1082 C C . ASP A 1 131 ? 3.896 -6.804 2.939 1.00 78.56 131 ASP A C 1
ATOM 1084 O O . ASP A 1 131 ? 2.888 -7.046 2.266 1.00 78.56 131 ASP A O 1
ATOM 1088 N N . ALA A 1 132 ? 5.131 -7.026 2.475 1.00 79.69 132 ALA A N 1
ATOM 1089 C CA . ALA A 1 132 ? 5.438 -7.634 1.176 1.00 79.69 132 ALA A CA 1
ATOM 1090 C C . ALA A 1 132 ? 4.754 -6.945 -0.029 1.00 79.69 132 ALA A C 1
ATOM 1092 O O . ALA A 1 132 ? 4.277 -7.588 -0.965 1.00 79.69 132 ALA A O 1
ATOM 1093 N N . THR A 1 133 ? 4.729 -5.608 -0.035 1.00 83.00 133 THR A N 1
ATOM 1094 C CA . THR A 1 133 ? 4.107 -4.812 -1.113 1.00 83.00 133 THR A CA 1
ATOM 1095 C C . THR A 1 133 ? 4.864 -4.856 -2.437 1.00 83.00 133 THR A C 1
ATOM 1097 O O . THR A 1 133 ? 4.289 -4.551 -3.484 1.00 83.00 133 THR A O 1
ATOM 1100 N N . LYS A 1 134 ? 6.157 -5.196 -2.422 1.00 87.62 134 LYS A N 1
ATOM 1101 C CA . LYS A 1 134 ? 7.005 -5.207 -3.617 1.00 87.62 134 LYS A CA 1
ATOM 1102 C C . LYS A 1 134 ? 7.886 -6.439 -3.657 1.00 87.62 134 LYS A C 1
ATOM 1104 O O . LYS A 1 134 ? 8.584 -6.742 -2.694 1.00 87.62 134 LYS A O 1
ATOM 1109 N N . ILE A 1 135 ? 7.906 -7.083 -4.815 1.00 87.25 135 ILE A N 1
ATOM 1110 C CA . ILE A 1 135 ? 8.841 -8.158 -5.132 1.00 87.25 135 ILE A CA 1
ATOM 1111 C C . ILE A 1 135 ? 9.796 -7.619 -6.189 1.00 87.25 135 ILE A C 1
ATOM 1113 O O . ILE A 1 135 ? 9.359 -7.152 -7.240 1.00 87.25 135 ILE A O 1
ATOM 1117 N N . HIS A 1 136 ? 11.096 -7.663 -5.900 1.00 88.25 136 HIS A N 1
ATOM 1118 C CA . HIS A 1 136 ? 12.143 -7.219 -6.815 1.00 88.25 136 HIS A CA 1
ATOM 1119 C C . HIS A 1 136 ? 12.894 -8.424 -7.374 1.00 88.25 136 HIS A C 1
ATOM 1121 O O . HIS A 1 136 ? 13.633 -9.092 -6.653 1.00 88.25 136 HIS A O 1
ATOM 1127 N N . VAL A 1 137 ? 12.749 -8.661 -8.672 1.00 89.44 137 VAL A N 1
ATOM 1128 C CA . VAL A 1 137 ? 13.482 -9.681 -9.417 1.00 89.44 137 VAL A CA 1
ATOM 1129 C C . VAL A 1 137 ? 14.670 -9.018 -10.114 1.00 89.44 137 VAL A C 1
ATOM 1131 O O . VAL A 1 137 ? 14.539 -7.995 -10.795 1.00 89.44 137 VAL A O 1
ATOM 1134 N N . ARG A 1 138 ? 15.864 -9.573 -9.902 1.00 89.38 138 ARG A N 1
ATOM 1135 C CA . ARG A 1 138 ? 17.132 -9.084 -10.462 1.00 89.38 138 ARG A CA 1
ATOM 1136 C C . ARG A 1 138 ? 17.862 -10.241 -11.144 1.00 89.38 138 ARG A C 1
ATOM 1138 O O . ARG A 1 138 ? 17.734 -11.372 -10.680 1.00 89.38 138 ARG A O 1
ATOM 1145 N N . PRO A 1 139 ? 18.660 -9.981 -12.193 1.00 87.19 139 PRO A N 1
ATOM 1146 C CA . PRO A 1 139 ? 19.421 -11.026 -12.854 1.00 87.19 139 PRO A CA 1
ATOM 1147 C C . PRO A 1 139 ? 20.484 -11.581 -11.904 1.00 87.19 139 PRO A C 1
ATOM 1149 O O . PRO A 1 139 ? 21.057 -10.852 -11.083 1.00 87.19 139 PRO A O 1
ATOM 1152 N N . SER A 1 140 ? 20.795 -12.865 -12.058 1.00 84.75 140 SER A N 1
ATOM 1153 C CA . SER A 1 140 ? 21.775 -13.608 -11.259 1.00 84.75 140 SER A CA 1
ATOM 1154 C C . SER A 1 140 ? 23.229 -13.313 -11.654 1.00 84.75 140 SER A C 1
ATOM 1156 O O . SER A 1 140 ? 24.063 -14.211 -11.717 1.00 84.75 140 SER A O 1
ATOM 1158 N N . ASN A 1 141 ? 23.556 -12.048 -11.911 1.00 86.31 141 ASN A N 1
ATOM 1159 C CA . ASN A 1 141 ? 24.897 -11.629 -12.313 1.00 86.31 141 ASN A CA 1
ATOM 1160 C C . ASN A 1 141 ? 25.796 -11.414 -11.090 1.00 86.31 141 ASN A C 1
ATOM 1162 O O . ASN A 1 141 ? 25.332 -10.929 -10.053 1.00 86.31 141 ASN A O 1
ATOM 1166 N N . LYS A 1 142 ? 27.105 -11.683 -11.227 1.00 82.88 142 LYS A N 1
ATOM 1167 C CA . LYS A 1 142 ? 28.108 -11.447 -10.166 1.00 82.88 142 LYS A CA 1
ATOM 1168 C C . LYS A 1 142 ? 28.023 -10.018 -9.616 1.00 82.88 142 LYS A C 1
ATOM 1170 O O . LYS A 1 142 ? 28.012 -9.837 -8.406 1.00 82.88 142 LYS A O 1
ATOM 1175 N N . PHE A 1 143 ? 27.852 -9.025 -10.491 1.00 79.19 143 PHE A N 1
ATOM 1176 C CA . PHE A 1 143 ? 27.737 -7.611 -10.119 1.00 79.19 143 PHE A CA 1
ATOM 1177 C C . PHE A 1 143 ? 26.453 -7.285 -9.326 1.00 79.19 143 PHE A C 1
ATOM 1179 O O . PHE A 1 143 ? 26.504 -6.571 -8.330 1.00 79.19 143 PHE A O 1
ATOM 1186 N N . SER A 1 144 ? 25.308 -7.873 -9.700 1.00 80.12 144 SER A N 1
ATOM 1187 C CA . SER A 1 144 ? 24.037 -7.738 -8.961 1.00 80.12 144 SER A CA 1
ATOM 1188 C C . SER A 1 144 ? 24.127 -8.386 -7.572 1.00 80.12 144 SER A C 1
ATOM 1190 O O . SER A 1 144 ? 23.722 -7.789 -6.573 1.00 80.12 144 SER A O 1
ATOM 1192 N N . ARG A 1 145 ? 24.747 -9.574 -7.487 1.00 81.50 145 ARG A N 1
ATOM 1193 C CA . ARG A 1 145 ? 25.013 -10.266 -6.215 1.00 81.50 145 ARG A CA 1
ATOM 1194 C C . ARG A 1 145 ? 25.975 -9.478 -5.331 1.00 81.50 145 ARG A C 1
ATOM 1196 O O . ARG A 1 145 ? 25.724 -9.359 -4.135 1.00 81.50 145 ARG A O 1
ATOM 1203 N N . LEU A 1 146 ? 27.031 -8.904 -5.907 1.00 81.25 146 LEU A N 1
ATOM 1204 C CA . LEU A 1 146 ? 28.001 -8.084 -5.186 1.00 81.25 146 LEU A CA 1
ATOM 1205 C C . LEU A 1 146 ? 27.296 -6.884 -4.532 1.00 81.25 146 LEU A C 1
ATOM 1207 O O . LEU A 1 146 ? 27.341 -6.743 -3.313 1.00 81.25 146 LEU A O 1
ATOM 1211 N N . LEU A 1 147 ? 26.535 -6.106 -5.313 1.00 78.50 147 LEU A N 1
ATOM 1212 C CA . LEU A 1 147 ? 25.791 -4.924 -4.845 1.00 78.50 147 LEU A CA 1
ATOM 1213 C C . LEU A 1 147 ? 24.673 -5.227 -3.833 1.00 78.50 147 LEU A C 1
ATOM 1215 O O . LEU A 1 147 ? 24.174 -4.316 -3.166 1.00 78.50 147 LEU A O 1
ATOM 1219 N N . SER A 1 148 ? 24.250 -6.488 -3.717 1.00 80.31 148 SER A N 1
ATOM 1220 C CA . SER A 1 148 ? 23.233 -6.887 -2.741 1.00 80.31 148 SER A CA 1
ATOM 1221 C C . SER A 1 148 ? 23.770 -6.946 -1.306 1.00 80.31 148 SER A C 1
ATOM 1223 O O . SER A 1 148 ? 23.005 -6.718 -0.367 1.00 80.31 148 SER A O 1
ATOM 1225 N N . LYS A 1 149 ? 25.080 -7.175 -1.127 1.00 86.19 149 LYS A N 1
ATOM 1226 C CA . LYS A 1 149 ? 25.710 -7.297 0.193 1.00 86.19 149 LYS A CA 1
ATOM 1227 C C . LYS A 1 149 ? 25.772 -5.936 0.891 1.00 86.19 149 LYS A C 1
ATOM 1229 O O . LYS A 1 149 ? 26.288 -4.968 0.338 1.00 86.19 149 LYS A O 1
ATOM 1234 N N . THR A 1 150 ? 25.277 -5.865 2.125 1.00 84.75 150 THR A N 1
ATOM 1235 C CA . THR A 1 150 ? 25.241 -4.634 2.937 1.00 84.75 150 THR A CA 1
ATOM 1236 C C . THR A 1 150 ? 26.632 -4.075 3.217 1.00 84.75 150 THR A C 1
ATOM 1238 O O . THR A 1 150 ? 26.839 -2.883 3.025 1.00 84.75 150 THR A O 1
ATOM 1241 N N . TRP A 1 151 ? 27.604 -4.921 3.566 1.00 85.38 151 TRP A N 1
ATOM 1242 C CA . TRP A 1 151 ? 28.990 -4.489 3.797 1.00 85.38 151 TRP A CA 1
ATOM 1243 C C . TRP A 1 151 ? 29.638 -3.874 2.552 1.00 85.38 151 TRP A C 1
ATOM 1245 O O . TRP A 1 151 ? 30.313 -2.851 2.632 1.00 85.38 151 TRP A O 1
ATOM 1255 N N . LEU A 1 152 ? 29.356 -4.429 1.370 1.00 84.31 152 LEU A N 1
ATOM 1256 C CA . LEU A 1 152 ? 29.885 -3.874 0.130 1.00 84.31 152 LEU A CA 1
ATOM 1257 C C . LEU A 1 152 ? 29.332 -2.469 -0.136 1.00 84.31 152 LEU A C 1
ATOM 1259 O O . LEU A 1 152 ? 30.058 -1.613 -0.623 1.00 84.31 152 LEU A O 1
ATOM 1263 N N . LYS A 1 153 ? 28.078 -2.186 0.237 1.00 84.12 153 LYS A N 1
ATOM 1264 C CA . LYS A 1 153 ? 27.526 -0.825 0.132 1.00 84.12 153 LYS A CA 1
ATOM 1265 C C . LYS A 1 153 ? 28.312 0.179 0.975 1.00 84.12 153 LYS A C 1
ATOM 1267 O O . LYS A 1 153 ? 28.492 1.301 0.519 1.00 84.12 153 LYS A O 1
ATOM 1272 N N . VAL A 1 154 ? 28.802 -0.228 2.149 1.00 87.19 154 VAL A N 1
ATOM 1273 C CA . VAL A 1 154 ? 29.648 0.616 3.010 1.00 87.19 154 VAL A CA 1
ATOM 1274 C C . VAL A 1 154 ? 30.979 0.911 2.320 1.00 87.19 154 VAL A C 1
ATOM 1276 O O . VAL A 1 154 ? 31.358 2.072 2.208 1.00 87.19 154 VAL A O 1
ATOM 1279 N N . ILE A 1 155 ? 31.638 -0.107 1.756 1.00 87.88 155 ILE A N 1
ATOM 1280 C CA . ILE A 1 155 ? 32.877 0.079 0.981 1.00 87.88 155 ILE A CA 1
ATOM 1281 C C . ILE A 1 155 ? 32.656 0.994 -0.222 1.00 87.88 155 ILE A C 1
ATOM 1283 O O . ILE A 1 155 ? 33.439 1.907 -0.455 1.00 87.88 155 ILE A O 1
ATOM 1287 N N . LEU A 1 156 ? 31.580 0.784 -0.983 1.00 84.69 156 LEU A N 1
ATOM 1288 C CA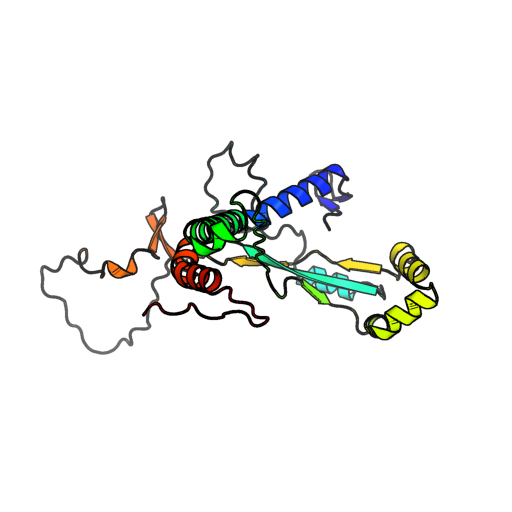 . LEU A 1 156 ? 31.241 1.623 -2.136 1.00 84.69 156 LEU A CA 1
ATOM 1289 C C . LEU A 1 156 ? 30.984 3.082 -1.750 1.00 84.69 156 LEU A C 1
ATOM 1291 O O . LEU A 1 156 ? 31.164 3.967 -2.589 1.00 84.69 156 LEU A O 1
ATOM 1295 N N . TRP A 1 157 ? 30.525 3.313 -0.520 1.00 85.44 157 TRP A N 1
ATOM 1296 C CA . TRP A 1 157 ? 30.310 4.644 0.026 1.00 85.44 157 TRP A CA 1
ATOM 1297 C C . TRP A 1 157 ? 31.637 5.299 0.421 1.00 85.44 157 TRP A C 1
ATOM 1299 O O . TRP A 1 157 ? 31.893 6.418 -0.009 1.00 85.44 157 TRP A O 1
ATOM 1309 N N . ILE A 1 158 ? 32.515 4.571 1.125 1.00 89.62 158 ILE A N 1
ATOM 1310 C CA . ILE A 1 158 ? 33.870 5.027 1.491 1.00 89.62 158 ILE A CA 1
ATOM 1311 C C . ILE A 1 158 ? 34.712 5.325 0.244 1.00 89.62 158 ILE A C 1
ATOM 1313 O O . ILE A 1 158 ? 35.369 6.356 0.172 1.00 89.62 158 ILE A O 1
ATOM 1317 N N . LEU A 1 159 ? 34.661 4.451 -0.764 1.00 89.88 159 LEU A N 1
ATOM 1318 C CA . LEU A 1 159 ? 35.397 4.615 -2.022 1.00 89.88 159 LEU A CA 1
ATOM 1319 C C . LEU A 1 159 ? 34.759 5.635 -2.977 1.00 89.88 159 LEU A C 1
ATOM 1321 O O . LEU A 1 159 ? 35.256 5.822 -4.083 1.00 89.88 159 LEU A O 1
ATOM 1325 N N . LEU A 1 160 ? 33.638 6.262 -2.599 1.00 89.25 160 LEU A N 1
ATOM 1326 C CA . LEU A 1 160 ? 32.916 7.230 -3.427 1.00 89.25 160 LEU A CA 1
ATOM 1327 C C . LEU A 1 160 ? 32.556 6.703 -4.838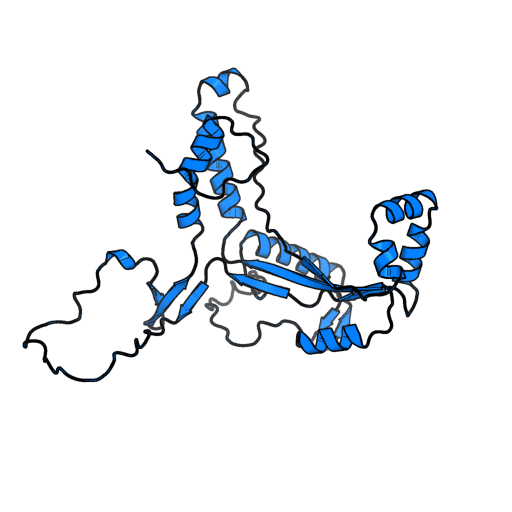 1.00 89.25 160 LEU A C 1
ATOM 1329 O O . LEU A 1 160 ? 32.413 7.467 -5.790 1.00 89.25 160 LEU A O 1
ATOM 1333 N N . ILE A 1 161 ? 32.375 5.385 -4.992 1.00 89.19 161 ILE A N 1
ATOM 1334 C CA . ILE A 1 161 ? 32.094 4.727 -6.286 1.00 89.19 161 ILE A CA 1
ATOM 1335 C C . ILE A 1 161 ? 30.605 4.836 -6.662 1.00 89.19 161 ILE A C 1
ATOM 1337 O O . ILE A 1 161 ? 30.217 4.705 -7.826 1.00 89.19 161 ILE A O 1
ATOM 1341 N N . TYR A 1 162 ? 29.735 5.105 -5.687 1.00 84.00 162 TYR A N 1
ATOM 1342 C CA . TYR A 1 162 ? 28.293 5.241 -5.898 1.00 84.00 162 TYR A CA 1
ATOM 1343 C C . TYR A 1 162 ? 27.874 6.202 -7.038 1.00 84.00 162 TYR A C 1
ATOM 1345 O O . TYR A 1 162 ? 27.030 5.793 -7.846 1.00 84.00 162 TYR A O 1
ATOM 1353 N N . PRO A 1 163 ? 28.439 7.422 -7.189 1.00 85.19 163 PRO A N 1
ATOM 1354 C CA . PRO A 1 163 ? 28.150 8.290 -8.335 1.00 85.19 163 PRO A CA 1
ATOM 1355 C C . PRO A 1 163 ? 28.459 7.631 -9.686 1.00 85.19 163 PRO A C 1
ATOM 1357 O O . PRO A 1 163 ? 27.670 7.775 -10.618 1.00 85.19 163 PRO A O 1
ATOM 1360 N N . PHE A 1 164 ? 29.528 6.836 -9.795 1.00 86.88 164 PHE A N 1
ATOM 1361 C CA . PHE A 1 164 ? 29.870 6.124 -11.031 1.00 86.88 164 PHE A CA 1
ATOM 1362 C C . PHE A 1 164 ? 28.870 5.012 -11.354 1.00 86.88 164 PHE A C 1
ATOM 1364 O O . PHE A 1 164 ? 28.470 4.849 -12.505 1.00 86.88 164 PHE A O 1
ATOM 1371 N N . ILE A 1 165 ? 28.390 4.281 -10.344 1.00 85.44 165 ILE A N 1
ATOM 1372 C CA . ILE A 1 165 ? 27.338 3.267 -10.528 1.00 85.44 165 ILE A CA 1
ATOM 1373 C C . ILE A 1 165 ? 26.027 3.928 -10.952 1.00 85.44 165 ILE A C 1
ATOM 1375 O O . ILE A 1 165 ? 25.315 3.408 -11.816 1.00 85.44 165 ILE A O 1
ATOM 1379 N N . TRP A 1 166 ? 25.701 5.081 -10.367 1.00 86.44 166 TRP A N 1
ATOM 1380 C CA . TRP A 1 166 ? 24.547 5.874 -10.776 1.00 86.44 166 TRP A CA 1
ATOM 1381 C C . TRP A 1 166 ? 24.674 6.333 -12.235 1.00 86.44 166 TRP A C 1
ATOM 1383 O O . TRP A 1 166 ? 23.727 6.166 -13.009 1.00 86.44 166 TRP A O 1
ATOM 1393 N N . LEU A 1 167 ? 25.856 6.815 -12.629 1.00 87.69 167 LEU A N 1
ATOM 1394 C CA . LEU A 1 167 ? 26.160 7.243 -13.993 1.00 87.69 167 LEU A CA 1
ATOM 1395 C C . LEU A 1 167 ? 26.050 6.076 -14.983 1.00 87.69 167 LEU A C 1
ATOM 1397 O O . LEU A 1 167 ? 25.351 6.187 -15.988 1.00 87.69 167 LEU A O 1
ATOM 1401 N N . PHE A 1 168 ? 26.628 4.919 -14.651 1.00 86.62 168 PHE A N 1
ATOM 1402 C CA . PHE A 1 168 ? 26.511 3.689 -15.435 1.00 86.62 168 PHE A CA 1
ATOM 1403 C C . PHE A 1 168 ? 25.049 3.256 -15.584 1.00 86.62 168 PHE A C 1
ATOM 1405 O O . PHE A 1 168 ? 24.588 2.944 -16.681 1.00 86.62 168 PHE A O 1
ATOM 1412 N N . LYS A 1 169 ? 24.270 3.303 -14.497 1.00 85.88 169 LYS A N 1
ATOM 1413 C CA . LYS A 1 169 ? 22.841 2.972 -14.528 1.00 85.88 169 LYS A CA 1
ATOM 1414 C C . LYS A 1 169 ? 22.045 3.933 -15.419 1.00 85.88 169 LYS A C 1
ATOM 1416 O O . LYS A 1 169 ? 21.033 3.516 -15.985 1.00 85.88 169 LYS A O 1
ATOM 1421 N N . ARG A 1 170 ? 22.462 5.199 -15.514 1.00 84.44 170 ARG A N 1
ATOM 1422 C CA . ARG A 1 170 ? 21.742 6.264 -16.223 1.00 84.44 170 ARG A CA 1
ATOM 1423 C C . ARG A 1 170 ? 22.112 6.379 -17.702 1.00 84.44 170 ARG A C 1
ATOM 1425 O O . ARG A 1 170 ? 21.197 6.513 -18.508 1.00 84.44 170 ARG A O 1
ATOM 1432 N N . PHE A 1 171 ? 23.400 6.354 -18.034 1.00 86.00 171 PHE A N 1
ATOM 1433 C CA . PHE A 1 171 ? 23.909 6.707 -19.364 1.00 86.00 171 PHE A CA 1
ATOM 1434 C C . PHE A 1 171 ? 24.375 5.504 -20.190 1.00 86.00 171 PHE A C 1
ATOM 1436 O O . PHE A 1 171 ? 24.377 5.572 -21.416 1.00 86.00 171 PHE A O 1
ATOM 1443 N N . HIS A 1 172 ? 24.730 4.381 -19.560 1.00 84.06 172 HIS A N 1
ATOM 1444 C CA . HIS A 1 172 ? 25.229 3.227 -20.302 1.00 84.06 172 HIS A CA 1
ATOM 1445 C C . HIS A 1 172 ? 24.084 2.401 -20.909 1.00 84.06 172 HIS A C 1
ATOM 1447 O O . HIS A 1 172 ? 23.136 2.027 -20.212 1.00 84.06 172 HIS A O 1
ATOM 1453 N N . ARG A 1 173 ? 24.199 2.032 -22.196 1.00 82.31 173 ARG A N 1
ATOM 1454 C CA . ARG A 1 173 ? 23.185 1.235 -22.926 1.00 82.31 173 ARG A CA 1
ATOM 1455 C C . ARG A 1 173 ? 22.900 -0.116 -22.251 1.00 82.31 173 ARG A C 1
ATOM 1457 O O . ARG A 1 173 ? 21.743 -0.519 -22.155 1.00 82.31 173 ARG A O 1
ATOM 1464 N N . MET A 1 174 ? 23.938 -0.759 -21.707 1.00 82.50 174 MET A N 1
ATOM 1465 C CA . MET A 1 174 ? 23.847 -2.031 -20.960 1.00 82.50 174 MET A CA 1
ATOM 1466 C C . MET A 1 174 ? 23.663 -1.849 -19.445 1.00 82.50 174 MET A C 1
ATOM 1468 O O . MET A 1 174 ? 23.743 -2.812 -18.685 1.00 82.50 174 MET A O 1
ATOM 1472 N N . GLY A 1 175 ? 23.493 -0.611 -18.982 1.00 82.56 175 GLY A N 1
ATOM 1473 C CA . GLY A 1 175 ? 23.459 -0.279 -17.565 1.00 82.56 175 GLY A CA 1
ATOM 1474 C C . GLY A 1 175 ? 22.130 -0.629 -16.904 1.00 82.56 175 GLY A C 1
ATOM 1475 O O . GLY A 1 175 ? 21.820 -1.789 -16.623 1.00 82.56 175 GLY A O 1
ATOM 1476 N N . GLY A 1 176 ? 21.354 0.405 -16.584 1.00 83.25 176 GLY A N 1
ATOM 1477 C CA . GLY A 1 176 ? 20.137 0.291 -15.790 1.00 83.25 176 GLY A CA 1
ATOM 1478 C C . GLY A 1 176 ? 18.877 0.004 -16.593 1.00 83.25 176 GLY A C 1
ATOM 1479 O O . GLY A 1 176 ? 18.609 0.618 -17.628 1.00 83.25 176 GLY A O 1
ATOM 1480 N N . GLY A 1 177 ? 18.024 -0.863 -16.053 1.00 84.50 177 GLY A N 1
ATOM 1481 C CA . GLY A 1 177 ? 16.644 -0.994 -16.511 1.00 84.50 177 GLY A CA 1
ATOM 1482 C C . GLY A 1 177 ? 15.710 -1.257 -15.338 1.00 84.50 177 GLY A C 1
ATOM 1483 O O . GLY A 1 177 ? 16.045 -2.022 -14.441 1.00 84.50 177 GLY A O 1
ATOM 1484 N N . ARG A 1 178 ? 14.566 -0.576 -15.302 1.00 85.12 178 ARG A N 1
ATOM 1485 C CA . ARG A 1 178 ? 13.541 -0.773 -14.274 1.00 85.12 178 ARG A CA 1
ATOM 1486 C C . ARG A 1 178 ? 12.216 -1.046 -14.961 1.00 85.12 178 ARG A C 1
ATOM 1488 O O . ARG A 1 178 ? 11.723 -0.170 -15.665 1.00 85.12 178 ARG A O 1
ATOM 1495 N N . TRP A 1 179 ? 11.663 -2.223 -14.717 1.00 86.00 179 TRP A N 1
ATOM 1496 C CA . TRP A 1 179 ? 10.340 -2.641 -15.154 1.00 86.00 179 TRP A CA 1
ATOM 1497 C C . TRP A 1 179 ? 9.430 -2.614 -13.929 1.00 86.00 179 TRP A C 1
ATOM 1499 O O . TRP A 1 179 ? 9.412 -3.542 -13.132 1.00 86.00 179 TRP A O 1
ATOM 1509 N N . GLU A 1 180 ? 8.732 -1.497 -13.734 1.00 83.12 180 GLU A N 1
ATOM 1510 C CA . GLU A 1 180 ? 7.728 -1.298 -12.675 1.00 83.12 180 GLU A CA 1
ATOM 1511 C C . GLU A 1 180 ? 6.340 -1.218 -13.325 1.00 83.12 180 GLU A C 1
ATOM 1513 O O . GLU A 1 180 ? 5.663 -0.193 -13.241 1.00 83.12 180 GLU A O 1
ATOM 1518 N N . VAL A 1 181 ? 5.995 -2.257 -14.081 1.00 74.94 181 VAL A N 1
ATOM 1519 C CA . VAL A 1 181 ? 4.875 -2.250 -15.039 1.00 74.94 181 VAL A CA 1
ATOM 1520 C C . VAL A 1 181 ? 3.723 -3.151 -14.613 1.00 74.94 181 VAL A C 1
ATOM 1522 O O . VAL A 1 181 ? 2.592 -2.927 -15.025 1.00 74.94 181 VAL A O 1
ATOM 1525 N N . CYS A 1 182 ? 3.989 -4.136 -13.758 1.00 78.12 182 CYS A N 1
ATOM 1526 C CA . CYS A 1 182 ? 3.003 -5.119 -13.340 1.00 78.12 182 CYS A CA 1
ATOM 1527 C C . CYS A 1 182 ? 2.745 -5.080 -11.833 1.00 78.12 182 CYS A C 1
ATOM 1529 O O . CYS A 1 182 ? 3.621 -4.771 -11.015 1.00 78.12 182 CYS A O 1
ATOM 1531 N N . GLY A 1 183 ? 1.536 -5.478 -11.469 1.00 81.62 183 GLY A N 1
ATOM 1532 C CA . GLY A 1 183 ? 1.142 -5.667 -10.091 1.00 81.62 183 GLY A CA 1
ATOM 1533 C C . GLY A 1 183 ? -0.123 -6.499 -9.981 1.00 81.62 183 GLY A C 1
ATOM 1534 O O . GLY A 1 183 ? -0.810 -6.726 -10.972 1.00 81.62 183 GLY A O 1
ATOM 1535 N N . GLY A 1 184 ? -0.408 -6.943 -8.764 1.00 81.88 184 GLY A N 1
ATOM 1536 C CA . GLY A 1 184 ? -1.640 -7.641 -8.422 1.00 81.88 184 GLY A CA 1
ATOM 1537 C C . GLY A 1 184 ? -2.452 -6.797 -7.459 1.00 81.88 184 GLY A C 1
ATOM 1538 O O . GLY A 1 184 ? -1.898 -6.284 -6.484 1.00 81.88 184 GLY A O 1
ATOM 1539 N N . ALA A 1 185 ? -3.745 -6.663 -7.733 1.00 84.25 185 ALA A N 1
ATOM 1540 C CA . ALA A 1 185 ? -4.692 -6.016 -6.841 1.00 84.25 185 ALA A CA 1
ATOM 1541 C C . ALA A 1 185 ? -5.426 -7.086 -6.028 1.00 84.25 185 ALA A C 1
ATOM 1543 O O . ALA A 1 185 ? -5.941 -8.045 -6.595 1.00 84.25 185 ALA A O 1
ATOM 1544 N N . TRP A 1 186 ? -5.464 -6.922 -4.712 1.00 85.12 186 TRP A N 1
ATOM 1545 C CA . TRP A 1 186 ? -6.064 -7.867 -3.780 1.00 85.12 186 TRP A CA 1
ATOM 1546 C C . TRP A 1 186 ? -7.160 -7.160 -2.995 1.00 85.12 186 TRP A C 1
ATOM 1548 O O . TRP A 1 186 ? -6.877 -6.224 -2.247 1.00 85.12 186 TRP A O 1
ATOM 1558 N N . ALA A 1 187 ? -8.399 -7.604 -3.176 1.00 84.56 187 ALA A N 1
ATOM 1559 C CA . ALA A 1 187 ? -9.535 -7.083 -2.433 1.00 84.56 187 ALA A CA 1
ATOM 1560 C C . ALA A 1 187 ? -9.554 -7.672 -1.016 1.00 84.56 187 ALA A C 1
ATOM 1562 O O . ALA A 1 187 ? -9.503 -8.892 -0.862 1.00 84.56 187 ALA A O 1
ATOM 1563 N N . ILE A 1 188 ? -9.664 -6.825 0.009 1.00 85.56 188 ILE A N 1
ATOM 1564 C CA . ILE A 1 188 ? -9.965 -7.261 1.383 1.00 85.56 188 ILE A CA 1
ATOM 1565 C C . ILE A 1 188 ? -11.430 -7.696 1.480 1.00 85.56 188 ILE A C 1
ATOM 1567 O O . ILE A 1 188 ? -11.748 -8.676 2.150 1.00 85.56 188 ILE A O 1
ATOM 1571 N N . THR A 1 189 ? -12.308 -6.986 0.774 1.00 82.50 189 THR A N 1
ATOM 1572 C CA . THR A 1 189 ? -13.733 -7.290 0.661 1.00 82.50 189 THR A CA 1
ATOM 1573 C C . THR A 1 189 ? -14.094 -7.365 -0.818 1.00 82.50 189 THR A C 1
ATOM 1575 O O . THR A 1 189 ? -13.865 -6.407 -1.556 1.00 82.50 189 THR A O 1
ATOM 1578 N N . ARG A 1 190 ? -14.657 -8.492 -1.264 1.00 78.00 190 ARG A N 1
ATOM 1579 C CA . ARG A 1 190 ? -15.162 -8.682 -2.634 1.00 78.00 190 ARG A CA 1
ATOM 1580 C C . ARG A 1 190 ? -16.597 -9.190 -2.598 1.00 78.00 190 ARG A C 1
ATOM 1582 O O . ARG A 1 190 ? -16.949 -9.947 -1.700 1.00 78.00 190 ARG A O 1
ATOM 1589 N N . TYR A 1 191 ? -17.411 -8.782 -3.562 1.00 74.19 191 TYR A N 1
ATOM 1590 C CA . TYR A 1 191 ? -18.733 -9.361 -3.781 1.00 74.19 191 TYR A CA 1
ATOM 1591 C C . TYR A 1 191 ? -18.622 -10.290 -4.983 1.00 74.19 191 TYR A C 1
ATOM 1593 O O . TYR A 1 191 ? -18.278 -9.838 -6.071 1.00 74.19 191 TYR A O 1
ATOM 1601 N N . GLU A 1 192 ? -18.842 -11.581 -4.773 1.00 74.44 192 GLU A N 1
ATOM 1602 C CA . GLU A 1 192 ? -18.880 -12.562 -5.855 1.00 74.44 192 GLU A CA 1
ATOM 1603 C C . GLU A 1 192 ? -20.337 -12.903 -6.172 1.00 74.44 192 GLU A C 1
ATOM 1605 O O . GLU A 1 192 ? -21.168 -12.910 -5.256 1.00 74.44 192 GLU A O 1
ATOM 1610 N N . PRO A 1 193 ? -20.683 -13.169 -7.443 1.00 72.31 193 PRO A N 1
ATOM 1611 C CA . PRO A 1 193 ? -21.995 -13.694 -7.785 1.00 72.31 193 PRO A CA 1
ATOM 1612 C C . PRO A 1 193 ? -22.285 -14.931 -6.937 1.00 72.31 193 PRO A C 1
ATOM 1614 O O . PRO A 1 193 ? -21.424 -15.798 -6.782 1.00 72.31 193 PRO A O 1
ATOM 1617 N N . PHE A 1 194 ? -23.484 -15.010 -6.366 1.00 69.06 194 PHE A N 1
ATOM 1618 C CA . PHE A 1 194 ? -23.925 -16.219 -5.688 1.00 69.06 194 PHE A CA 1
ATOM 1619 C C . PHE A 1 194 ? -24.102 -17.315 -6.740 1.00 69.06 194 PHE A C 1
ATOM 1621 O O . PHE A 1 194 ? -25.143 -17.405 -7.386 1.00 69.06 194 PHE A O 1
ATOM 1628 N N . THR A 1 195 ? -23.080 -18.139 -6.937 1.00 62.56 195 THR A N 1
ATOM 1629 C CA . THR A 1 195 ? -23.260 -19.463 -7.524 1.00 62.56 195 THR A CA 1
ATOM 1630 C C . THR A 1 195 ? -23.826 -20.350 -6.425 1.00 62.56 195 THR A C 1
ATOM 1632 O O . THR A 1 195 ? -23.106 -20.590 -5.450 1.00 62.56 195 THR A O 1
ATOM 1635 N N . PRO A 1 196 ? -25.085 -20.819 -6.521 1.00 58.09 196 PRO A N 1
ATOM 1636 C CA . PRO A 1 196 ? -25.530 -21.890 -5.652 1.00 58.09 196 PRO A CA 1
ATOM 1637 C C . PRO A 1 196 ? -24.573 -23.049 -5.902 1.00 58.09 196 PRO A C 1
ATOM 1639 O O . PRO A 1 196 ? -24.481 -23.556 -7.020 1.00 58.09 196 PRO A O 1
ATOM 1642 N N . THR A 1 197 ? -23.783 -23.400 -4.891 1.00 48.41 197 THR A N 1
ATOM 1643 C CA . THR A 1 197 ? -23.006 -24.629 -4.923 1.00 48.41 197 THR A CA 1
ATOM 1644 C C . THR A 1 197 ? -24.023 -25.737 -5.139 1.00 48.41 197 THR A C 1
ATOM 1646 O O . THR A 1 197 ? -24.781 -26.061 -4.226 1.00 48.41 197 THR A O 1
ATOM 1649 N N . LEU A 1 198 ? -24.065 -26.286 -6.353 1.00 43.62 198 LEU A N 1
ATOM 1650 C CA . LEU A 1 198 ? -24.542 -27.638 -6.562 1.00 43.62 198 LEU A CA 1
ATOM 1651 C C . LEU A 1 198 ? -23.573 -28.489 -5.750 1.00 43.62 198 LEU A C 1
ATOM 1653 O O . LEU A 1 198 ? -22.487 -28.842 -6.206 1.00 43.62 198 LEU A O 1
ATOM 1657 N N . VAL A 1 199 ? -23.914 -28.709 -4.482 1.00 41.12 199 VAL A N 1
ATOM 1658 C CA . VAL A 1 199 ? -23.425 -29.878 -3.772 1.00 41.12 199 VAL A CA 1
ATOM 1659 C C . VAL A 1 199 ? -23.720 -31.025 -4.738 1.00 41.12 199 VAL A C 1
ATOM 1661 O O . VAL A 1 199 ? -24.853 -31.086 -5.226 1.00 41.12 199 VAL A O 1
ATOM 1664 N N . PRO A 1 200 ? -22.747 -31.876 -5.101 1.00 36.25 200 PRO A N 1
ATOM 1665 C CA . PRO A 1 200 ? -23.079 -33.154 -5.692 1.00 36.25 200 PRO A CA 1
ATOM 1666 C C . PRO A 1 200 ? -23.841 -33.881 -4.589 1.00 36.25 200 PRO A C 1
ATOM 1668 O O . PRO A 1 200 ? -23.254 -34.504 -3.710 1.00 36.25 200 PRO A O 1
ATOM 1671 N N . THR A 1 201 ? -25.153 -33.667 -4.543 1.00 39.47 201 THR A N 1
ATOM 1672 C CA . THR A 1 201 ? -26.053 -34.588 -3.890 1.00 39.47 201 THR A CA 1
ATOM 1673 C C . THR A 1 201 ? -25.797 -35.875 -4.633 1.00 39.47 201 THR A C 1
ATOM 1675 O O . THR A 1 201 ? -26.008 -35.946 -5.842 1.00 39.47 201 THR A O 1
ATOM 1678 N N . GLU A 1 202 ? -25.205 -36.827 -3.925 1.00 37.03 202 GLU A N 1
ATOM 1679 C CA . GLU A 1 202 ? -25.215 -38.223 -4.303 1.00 37.03 202 GLU A CA 1
ATOM 1680 C C . GLU A 1 202 ? -26.674 -38.560 -4.624 1.00 37.03 202 GLU A C 1
ATOM 1682 O O . GLU A 1 202 ? -27.509 -38.755 -3.741 1.00 37.03 202 GLU A O 1
ATOM 1687 N N . GLU A 1 203 ? -27.020 -38.493 -5.906 1.00 39.47 203 GLU A N 1
ATOM 1688 C CA . GLU A 1 203 ? -28.216 -39.120 -6.419 1.00 39.47 203 GLU A CA 1
ATOM 1689 C C . GLU A 1 203 ? -27.940 -40.614 -6.321 1.00 39.47 203 GLU A C 1
ATOM 1691 O O . GLU A 1 203 ? -27.223 -41.171 -7.143 1.00 39.47 203 GLU A O 1
ATOM 1696 N N . GLU A 1 204 ? -28.449 -41.245 -5.267 1.00 39.78 204 GLU A N 1
ATOM 1697 C CA . GLU A 1 204 ? -29.365 -42.364 -5.447 1.00 39.78 204 GLU A CA 1
ATOM 1698 C C . GLU A 1 204 ? -30.122 -42.711 -4.154 1.00 39.78 204 GLU A C 1
ATOM 1700 O O . GLU A 1 204 ? -29.574 -42.765 -3.057 1.00 39.78 204 GLU A O 1
ATOM 1705 N N . ALA A 1 205 ? -31.410 -43.001 -4.359 1.00 35.47 205 ALA A N 1
ATOM 1706 C CA . ALA A 1 205 ? -32.378 -43.610 -3.448 1.00 35.47 205 ALA A CA 1
ATOM 1707 C C . ALA A 1 205 ? -33.025 -42.725 -2.362 1.00 35.47 205 ALA A C 1
ATOM 1709 O O . ALA A 1 205 ? -32.618 -42.694 -1.203 1.00 35.47 205 ALA A O 1
ATOM 1710 N N . GLY A 1 206 ? -34.188 -42.154 -2.702 1.00 31.47 206 GLY A N 1
ATOM 1711 C CA . GLY A 1 206 ? -35.221 -41.892 -1.695 1.00 31.47 206 GLY A CA 1
ATOM 1712 C C . GLY A 1 206 ? -36.148 -40.727 -2.002 1.00 31.47 206 GLY A C 1
ATOM 1713 O O . GLY A 1 206 ? -36.150 -39.739 -1.276 1.00 31.47 206 GLY A O 1
ATOM 1714 N N . SER A 1 207 ? -36.979 -40.847 -3.036 1.00 40.16 207 SER A N 1
ATOM 1715 C CA . SER A 1 207 ? -38.105 -39.940 -3.274 1.00 40.16 207 SER A CA 1
ATOM 1716 C C . SER A 1 207 ? -39.012 -39.846 -2.037 1.00 40.16 207 SER A C 1
ATOM 1718 O O . SER A 1 207 ? -39.802 -40.752 -1.765 1.00 40.16 207 SER A O 1
ATOM 1720 N N . LYS A 1 208 ? -38.939 -38.733 -1.305 1.00 36.72 208 LYS A N 1
ATOM 1721 C CA . LYS A 1 208 ? -40.007 -38.277 -0.412 1.00 36.72 208 LYS A CA 1
ATOM 1722 C C . LYS A 1 208 ? -40.460 -36.912 -0.904 1.00 36.72 208 LYS A C 1
ATOM 1724 O O . LYS A 1 208 ? -39.773 -35.917 -0.709 1.00 36.72 208 LYS A O 1
ATOM 1729 N N . GLN A 1 209 ? -41.602 -36.889 -1.585 1.00 39.50 209 GLN A N 1
ATOM 1730 C CA . GLN A 1 209 ? -42.297 -35.640 -1.877 1.00 39.50 209 GLN A CA 1
ATOM 1731 C C . GLN A 1 209 ? -42.646 -34.943 -0.550 1.00 39.50 209 GLN A C 1
ATOM 1733 O O . GLN A 1 209 ? -43.086 -35.623 0.384 1.00 39.50 209 GLN A O 1
ATOM 1738 N N . PRO A 1 210 ? -42.457 -33.619 -0.434 1.00 45.19 210 PRO A N 1
ATOM 1739 C CA . PRO A 1 210 ? -42.943 -32.881 0.721 1.00 45.19 210 PRO A CA 1
ATOM 1740 C C . PRO A 1 210 ? -44.485 -32.841 0.718 1.00 45.19 210 PRO A C 1
ATOM 1742 O O . PRO A 1 210 ? -45.101 -32.853 -0.352 1.00 45.19 210 PRO A O 1
ATOM 1745 N N . PRO A 1 211 ? -45.127 -32.826 1.900 1.00 42.28 211 PRO A N 1
ATOM 1746 C CA . PRO A 1 211 ? -46.581 -32.793 2.012 1.00 42.28 211 PRO A CA 1
ATOM 1747 C C . PRO A 1 211 ? -47.167 -31.502 1.406 1.00 42.28 211 PRO A C 1
ATOM 1749 O O . PRO A 1 211 ? -46.521 -30.451 1.445 1.00 42.28 211 PRO A O 1
ATOM 1752 N N . PRO A 1 212 ? -48.391 -31.559 0.848 1.00 36.47 212 PRO A N 1
ATOM 1753 C CA . PRO A 1 212 ? -49.000 -30.426 0.162 1.00 36.47 212 PRO A CA 1
ATOM 1754 C C . PRO A 1 212 ? -49.326 -29.309 1.163 1.00 36.47 212 PRO A C 1
ATOM 1756 O O . PRO A 1 212 ? -50.059 -29.534 2.125 1.00 36.47 212 PRO A O 1
ATOM 1759 N N . GLY A 1 213 ? -48.778 -28.111 0.929 1.00 43.09 213 GLY A N 1
ATOM 1760 C CA . GLY A 1 213 ? -49.017 -26.909 1.744 1.00 43.09 213 GLY A CA 1
ATOM 1761 C C . GLY A 1 213 ? -47.768 -26.209 2.297 1.00 43.09 213 GLY A C 1
ATOM 1762 O O . GLY A 1 213 ? -47.909 -25.277 3.082 1.00 43.09 213 GLY A O 1
ATOM 1763 N N . TYR A 1 214 ? -46.558 -26.633 1.923 1.00 39.38 214 TYR A N 1
ATOM 1764 C CA . TYR A 1 214 ? -45.322 -25.986 2.374 1.00 39.38 214 TYR A CA 1
ATOM 1765 C C . TYR A 1 214 ? -44.913 -24.843 1.429 1.00 39.38 214 TYR A C 1
ATOM 1767 O O . TYR A 1 214 ? -44.408 -25.091 0.336 1.00 39.38 214 TYR A O 1
ATOM 1775 N N . ASP A 1 215 ? -45.130 -23.593 1.849 1.00 44.34 215 ASP A N 1
ATOM 1776 C CA . ASP A 1 215 ? -44.601 -22.406 1.166 1.00 44.34 215 ASP A CA 1
ATOM 1777 C C . ASP A 1 215 ? -43.096 -22.271 1.454 1.00 44.34 215 ASP A C 1
ATOM 1779 O O . ASP A 1 215 ? -42.658 -21.902 2.547 1.00 44.34 215 ASP A O 1
ATOM 1783 N N . GLU A 1 216 ? -42.283 -22.547 0.438 1.00 42.41 216 GLU A N 1
ATOM 1784 C CA . GLU A 1 216 ? -40.813 -22.547 0.482 1.00 42.41 216 GLU A CA 1
ATOM 1785 C C . GLU A 1 216 ? -40.200 -21.139 0.678 1.00 42.41 216 GLU A C 1
ATOM 1787 O O . GLU A 1 216 ? -38.985 -20.969 0.773 1.00 42.41 216 GLU A O 1
ATOM 1792 N N . SER A 1 217 ? -41.036 -20.103 0.792 1.00 40.62 217 SER A N 1
ATOM 1793 C CA . SER A 1 217 ? -40.619 -18.713 0.993 1.00 40.62 217 SER A CA 1
ATOM 1794 C C . SER A 1 217 ? -40.304 -18.322 2.445 1.00 40.62 217 SER A C 1
ATOM 1796 O O . SER A 1 217 ? -39.872 -17.192 2.663 1.00 40.62 217 SER A O 1
ATOM 1798 N N . GLN A 1 218 ? -40.502 -19.198 3.441 1.00 38.47 218 GLN A N 1
ATOM 1799 C CA . GLN A 1 218 ? -40.416 -18.814 4.867 1.00 38.47 218 GLN A CA 1
ATOM 1800 C C . GLN A 1 218 ? -39.373 -19.564 5.713 1.00 38.47 218 GLN A C 1
ATOM 1802 O O . GLN A 1 218 ? -39.406 -19.497 6.939 1.00 38.47 218 GLN A O 1
ATOM 1807 N N . SER A 1 219 ? -38.404 -20.266 5.123 1.00 41.81 219 SER A N 1
ATOM 1808 C CA . SER A 1 219 ? -37.364 -20.939 5.922 1.00 41.81 219 SER A CA 1
ATOM 1809 C C . SER A 1 219 ? -35.973 -20.826 5.311 1.00 41.81 219 SER A C 1
ATOM 1811 O O . SER A 1 219 ? -35.399 -21.793 4.824 1.00 41.81 219 SER A O 1
ATOM 1813 N N . ALA A 1 220 ? -35.392 -19.632 5.418 1.00 36.72 220 ALA A N 1
ATOM 1814 C CA . ALA A 1 220 ? -33.946 -19.483 5.523 1.00 36.72 220 ALA A CA 1
ATOM 1815 C C . ALA A 1 220 ? -33.656 -18.809 6.874 1.00 36.72 220 ALA A C 1
ATOM 1817 O O . ALA A 1 220 ? -34.252 -17.769 7.152 1.00 36.72 220 ALA A O 1
ATOM 1818 N N . PRO A 1 221 ? -32.793 -19.375 7.739 1.00 40.12 221 PRO A N 1
ATOM 1819 C CA . PRO A 1 221 ? -32.522 -18.795 9.046 1.00 40.12 221 PRO A CA 1
ATOM 1820 C C . PRO A 1 221 ? -31.903 -17.404 8.859 1.00 40.12 221 PRO A C 1
ATOM 1822 O O . PRO A 1 221 ? -30.793 -17.259 8.344 1.00 40.12 221 PRO A O 1
ATOM 1825 N N . GLU A 1 222 ? -32.625 -16.376 9.304 1.00 41.44 222 GLU A N 1
ATOM 1826 C CA . GLU A 1 222 ? -32.316 -14.949 9.127 1.00 41.44 222 GLU A CA 1
ATOM 1827 C C . GLU A 1 222 ? -30.994 -14.481 9.772 1.00 41.44 222 GLU A C 1
ATOM 1829 O O . GLU A 1 222 ? -30.596 -13.327 9.621 1.00 41.44 222 GLU A O 1
ATOM 1834 N N . ALA A 1 223 ? -30.241 -15.369 10.424 1.00 39.00 223 ALA A N 1
ATOM 1835 C CA . ALA A 1 223 ? -28.961 -15.061 11.059 1.00 39.00 223 ALA A CA 1
ATOM 1836 C C . ALA A 1 223 ? -27.753 -15.000 10.090 1.00 39.00 223 ALA A C 1
ATOM 1838 O O . ALA A 1 223 ? -26.661 -14.608 10.503 1.00 39.00 223 ALA A O 1
ATOM 1839 N N . GLN A 1 224 ? -27.909 -15.347 8.802 1.00 44.84 224 GLN A N 1
ATOM 1840 C CA . GLN A 1 224 ? -26.829 -15.302 7.789 1.00 44.84 224 GLN A CA 1
ATOM 1841 C C . GLN A 1 224 ? -26.926 -14.121 6.792 1.00 44.84 224 GLN A C 1
ATOM 1843 O O . GLN A 1 224 ? -26.094 -13.983 5.889 1.00 44.84 224 GLN A O 1
ATOM 1848 N N . ASN A 1 225 ? -27.894 -13.219 6.977 1.00 49.78 225 ASN A N 1
ATOM 1849 C CA . ASN A 1 225 ? -28.331 -12.247 5.965 1.00 49.78 225 ASN A CA 1
ATOM 1850 C C . ASN A 1 225 ? -27.416 -11.023 5.731 1.00 49.78 225 ASN A C 1
ATOM 1852 O O . ASN A 1 225 ? -27.694 -10.223 4.844 1.00 49.78 225 ASN A O 1
ATOM 1856 N N . SER A 1 226 ? -26.291 -10.859 6.439 1.00 55.75 226 SER A N 1
ATOM 1857 C CA . SER A 1 226 ? -25.389 -9.706 6.213 1.00 55.75 226 SER A CA 1
ATOM 1858 C C . SER A 1 226 ? -24.405 -9.892 5.047 1.00 55.75 226 SER A C 1
ATOM 1860 O O . SER A 1 226 ? -23.798 -8.921 4.577 1.00 55.75 226 SER A O 1
ATOM 1862 N N . ARG A 1 227 ? -24.217 -11.135 4.580 1.00 61.97 227 ARG A N 1
ATOM 1863 C CA . ARG A 1 227 ? -23.286 -11.476 3.489 1.00 61.97 227 ARG A CA 1
ATOM 1864 C C . ARG A 1 227 ? -23.948 -11.518 2.121 1.00 61.97 227 ARG A C 1
ATOM 1866 O O . ARG A 1 227 ? -23.241 -11.374 1.130 1.00 61.97 227 ARG A O 1
ATOM 1873 N N . LEU A 1 228 ? -25.261 -11.700 2.064 1.00 65.44 228 LEU A N 1
ATOM 1874 C CA . LEU A 1 228 ? -26.025 -11.750 0.825 1.00 65.44 228 LEU A CA 1
ATOM 1875 C C . LEU A 1 228 ? -26.605 -10.366 0.546 1.00 65.44 228 LEU A C 1
ATOM 1877 O O . LEU A 1 228 ? -27.344 -9.823 1.359 1.00 65.44 228 LEU A O 1
ATOM 1881 N N . LYS A 1 229 ? -26.261 -9.782 -0.601 1.00 70.06 229 LYS A N 1
ATOM 1882 C CA . LYS A 1 229 ? -26.922 -8.575 -1.108 1.00 70.06 229 LYS A CA 1
ATOM 188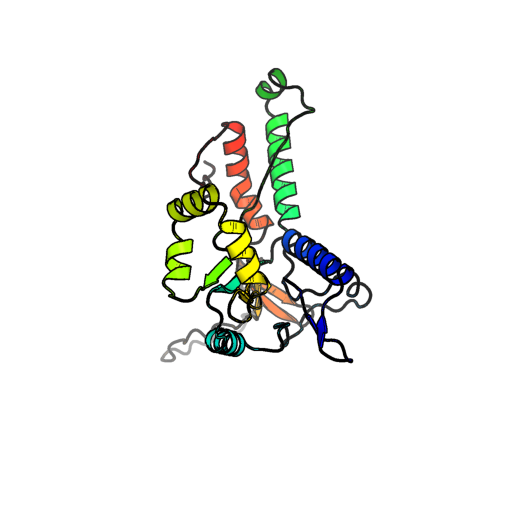3 C C . LYS A 1 229 ? -27.623 -8.906 -2.413 1.00 70.06 229 LYS A C 1
ATOM 1885 O O . LYS A 1 229 ? -27.086 -9.646 -3.233 1.00 70.06 229 LYS A O 1
ATOM 1890 N N . VAL A 1 230 ? -28.815 -8.353 -2.599 1.00 69.81 230 VAL A N 1
ATOM 1891 C CA . VAL A 1 230 ? -29.508 -8.372 -3.887 1.00 69.81 230 VAL A CA 1
ATOM 1892 C C . VAL A 1 230 ? -29.133 -7.078 -4.602 1.00 69.81 230 VAL A C 1
ATOM 1894 O O . VAL A 1 230 ? -29.407 -5.987 -4.102 1.00 69.81 230 VAL A O 1
ATOM 1897 N N . THR A 1 231 ? -28.424 -7.189 -5.721 1.00 67.44 231 THR A N 1
ATOM 1898 C CA . THR A 1 231 ? -28.090 -6.055 -6.593 1.00 67.44 231 THR A CA 1
ATOM 1899 C C . THR A 1 231 ? -29.376 -5.473 -7.191 1.00 67.44 231 THR A C 1
ATOM 1901 O O . THR A 1 231 ? -30.392 -6.163 -7.256 1.00 67.44 231 THR A O 1
ATOM 1904 N N . ARG A 1 232 ? -29.347 -4.214 -7.659 1.00 58.19 232 ARG A N 1
ATOM 1905 C CA . ARG A 1 232 ? -30.492 -3.568 -8.338 1.00 58.19 232 ARG A CA 1
ATOM 1906 C C . ARG A 1 232 ? -31.058 -4.407 -9.494 1.00 58.19 232 ARG A C 1
ATOM 1908 O O . ARG A 1 232 ? -32.261 -4.389 -9.709 1.00 58.19 232 ARG A O 1
ATOM 1915 N N . ASP A 1 233 ? -30.215 -5.215 -10.133 1.00 63.72 233 ASP A N 1
ATOM 1916 C CA . ASP A 1 233 ? -30.583 -6.133 -11.221 1.00 63.72 233 ASP A CA 1
ATOM 1917 C C . ASP A 1 233 ? -31.156 -7.482 -10.736 1.00 63.72 233 ASP A C 1
ATOM 1919 O O . ASP A 1 233 ? -31.210 -8.451 -11.490 1.00 63.72 233 ASP A O 1
ATOM 1923 N N . GLY A 1 234 ? -31.501 -7.609 -9.450 1.00 64.44 234 GLY A N 1
ATOM 1924 C CA . GLY A 1 234 ? -32.063 -8.828 -8.853 1.00 64.44 234 GLY A CA 1
ATOM 1925 C C . GLY A 1 234 ? -31.054 -9.956 -8.595 1.00 64.44 234 GLY A C 1
ATOM 1926 O O . GLY A 1 234 ? -31.407 -10.986 -8.018 1.00 64.44 234 GLY A O 1
ATOM 1927 N N . ARG A 1 235 ? -29.782 -9.784 -8.976 1.00 67.50 235 ARG A N 1
ATOM 1928 C CA . ARG A 1 235 ? -28.725 -10.785 -8.756 1.00 67.50 235 ARG A CA 1
ATOM 1929 C C . ARG A 1 235 ? -28.324 -10.850 -7.286 1.00 67.50 235 ARG A C 1
ATOM 1931 O O . ARG A 1 235 ? -28.048 -9.828 -6.665 1.00 67.50 235 ARG A O 1
ATOM 1938 N N . ARG A 1 236 ? -28.229 -12.063 -6.740 1.00 71.50 236 ARG A N 1
ATOM 1939 C CA . ARG A 1 236 ? -27.674 -12.297 -5.401 1.00 71.50 236 ARG A CA 1
ATOM 1940 C C . ARG A 1 236 ? -26.150 -12.303 -5.489 1.00 71.50 236 ARG A C 1
ATOM 1942 O O . ARG A 1 236 ? -25.579 -13.040 -6.289 1.00 71.50 236 ARG A O 1
ATOM 1949 N N . VAL A 1 237 ? -25.490 -11.502 -4.663 1.00 75.81 237 VAL A N 1
ATOM 1950 C CA . VAL A 1 237 ? -24.032 -11.495 -4.506 1.00 75.81 237 VAL A CA 1
ATOM 1951 C C . VAL A 1 237 ? -23.665 -11.835 -3.068 1.00 75.81 237 VAL A C 1
ATOM 1953 O O . VAL A 1 237 ? -24.314 -11.378 -2.125 1.00 75.81 237 VAL A O 1
ATOM 1956 N N . VAL A 1 238 ? -22.614 -12.634 -2.895 1.00 76.81 238 VAL A N 1
ATOM 1957 C CA . VAL A 1 238 ? -22.048 -12.983 -1.592 1.00 76.81 238 VAL A CA 1
ATOM 1958 C C . VAL A 1 238 ? -20.808 -12.151 -1.338 1.00 76.81 238 VAL A C 1
ATOM 1960 O O . VAL A 1 238 ? -19.859 -12.147 -2.122 1.00 76.81 238 VAL A O 1
ATOM 1963 N N . ARG A 1 239 ? -20.785 -11.483 -0.189 1.00 78.69 239 ARG A N 1
ATOM 1964 C CA . ARG A 1 239 ? -19.596 -10.827 0.338 1.00 78.69 239 ARG A CA 1
ATOM 1965 C C . ARG A 1 239 ? -18.604 -11.873 0.832 1.00 78.69 239 ARG A C 1
ATOM 1967 O O . ARG A 1 239 ? -18.886 -12.609 1.777 1.00 78.69 239 ARG A O 1
ATOM 1974 N N . GLN A 1 240 ? -17.414 -11.871 0.253 1.00 78.00 240 GLN A N 1
ATOM 1975 C CA . GLN A 1 240 ? -16.246 -12.541 0.801 1.00 78.00 240 GLN A CA 1
ATOM 1976 C C . GLN A 1 240 ? -15.287 -11.527 1.425 1.00 78.00 240 GLN A C 1
ATOM 1978 O O . GLN A 1 240 ? -15.069 -10.436 0.891 1.00 78.00 240 GLN A O 1
ATOM 1983 N N . GLY A 1 241 ? -14.697 -11.919 2.553 1.00 83.06 241 GLY A N 1
ATOM 1984 C CA . GLY A 1 241 ? -13.823 -11.071 3.355 1.00 83.06 241 GLY A CA 1
ATOM 1985 C C . GLY A 1 241 ? -14.550 -10.330 4.478 1.00 83.06 241 GLY A C 1
ATOM 1986 O O . GLY A 1 241 ? -15.767 -10.435 4.644 1.00 83.06 241 GLY A O 1
ATOM 1987 N N . ILE A 1 242 ? -13.770 -9.597 5.269 1.00 86.50 242 ILE A N 1
ATOM 1988 C CA . ILE A 1 242 ? -14.232 -8.830 6.431 1.00 86.50 242 ILE A CA 1
ATOM 1989 C C . ILE A 1 242 ? -14.428 -7.362 6.034 1.00 86.50 242 ILE A C 1
ATOM 1991 O O . ILE A 1 242 ? -13.669 -6.852 5.209 1.00 86.50 242 ILE A O 1
ATOM 1995 N N . THR A 1 243 ? -15.452 -6.686 6.557 1.00 87.56 243 THR A N 1
ATOM 1996 C CA . THR A 1 243 ? -15.628 -5.238 6.342 1.00 87.56 243 THR A CA 1
ATOM 1997 C C . THR A 1 243 ? -14.809 -4.437 7.348 1.00 87.56 243 THR A C 1
ATOM 1999 O O . THR A 1 243 ? -14.440 -4.950 8.404 1.00 87.56 243 THR A O 1
ATOM 2002 N N . GLU A 1 244 ? -14.547 -3.167 7.040 1.00 88.31 244 GLU A N 1
ATOM 2003 C CA . GLU A 1 244 ? -13.918 -2.234 7.982 1.00 88.31 244 GLU A CA 1
ATOM 2004 C C . GLU A 1 244 ? -14.664 -2.199 9.324 1.00 88.31 244 GLU A C 1
ATOM 2006 O O . GLU A 1 244 ? -14.040 -2.270 10.378 1.00 88.31 244 GLU A O 1
ATOM 2011 N N . GLU A 1 245 ? -15.996 -2.146 9.291 1.00 87.06 245 GLU A N 1
ATOM 2012 C CA . GLU A 1 245 ? -16.829 -2.060 10.495 1.00 87.06 245 GLU A CA 1
ATOM 2013 C C . GLU A 1 245 ? -16.796 -3.348 11.314 1.00 87.06 245 GLU A C 1
ATOM 2015 O O . GLU A 1 245 ? -16.649 -3.300 12.531 1.00 87.06 245 GLU A O 1
ATOM 2020 N N . GLU A 1 246 ? -16.874 -4.501 10.647 1.00 89.00 246 GLU A N 1
ATOM 2021 C CA . GLU A 1 246 ? -16.801 -5.814 11.290 1.00 89.00 246 GLU A CA 1
ATOM 2022 C C . GLU A 1 246 ? -15.421 -6.031 11.922 1.00 89.00 246 GLU A C 1
ATOM 2024 O O . GLU A 1 246 ? -15.310 -6.533 13.042 1.00 89.00 246 GLU A O 1
ATOM 2029 N N . TRP A 1 247 ? -14.356 -5.600 11.241 1.00 90.94 247 TRP A N 1
ATOM 2030 C CA . TRP A 1 247 ? -13.016 -5.606 11.813 1.00 90.94 247 TRP A CA 1
ATOM 2031 C C . TRP A 1 247 ? -12.911 -4.656 13.003 1.00 90.94 247 TRP A C 1
ATOM 2033 O O . TRP A 1 247 ? -12.416 -5.060 14.053 1.00 90.94 247 TRP A O 1
ATOM 2043 N N . PHE A 1 248 ? -13.400 -3.423 12.872 1.00 90.88 248 PHE A N 1
ATOM 2044 C CA . PHE A 1 248 ? -13.324 -2.431 13.937 1.00 90.88 248 PHE A CA 1
ATOM 2045 C C . PHE A 1 248 ? -14.076 -2.898 15.184 1.00 90.88 248 PHE A C 1
ATOM 2047 O O . PHE A 1 248 ? -13.481 -2.922 16.255 1.00 90.88 248 PHE A O 1
ATOM 2054 N N . ALA A 1 249 ? -15.314 -3.379 15.041 1.00 89.50 249 ALA A N 1
ATOM 2055 C CA . ALA A 1 249 ? -16.108 -3.919 16.144 1.00 89.50 249 ALA A CA 1
ATOM 2056 C C . ALA A 1 249 ? -15.393 -5.080 16.854 1.00 89.50 249 ALA A C 1
ATOM 2058 O O . ALA A 1 249 ? -15.397 -5.177 18.080 1.00 89.50 249 ALA A O 1
ATOM 2059 N N . LYS A 1 250 ? -14.709 -5.943 16.092 1.00 91.06 250 LYS A N 1
ATOM 2060 C CA . LYS A 1 250 ? -13.942 -7.059 16.655 1.00 91.06 250 LYS A CA 1
ATOM 2061 C C . LYS A 1 250 ? -12.701 -6.598 17.432 1.00 91.06 250 LYS A C 1
ATOM 2063 O O . LYS A 1 250 ? -12.313 -7.243 18.403 1.00 91.06 250 LYS A O 1
ATOM 2068 N N . TRP A 1 251 ? -12.052 -5.519 16.995 1.00 91.94 251 TRP A N 1
ATOM 2069 C CA . TRP A 1 251 ? -10.778 -5.046 17.550 1.00 91.94 251 TRP A CA 1
ATOM 2070 C C . TRP A 1 251 ? -10.909 -3.895 18.552 1.00 91.94 251 TRP A C 1
ATOM 2072 O O . TRP A 1 251 ? -9.964 -3.640 19.298 1.00 91.94 251 TRP A O 1
ATOM 2082 N N . GLU A 1 252 ? -12.062 -3.236 18.628 1.00 92.00 252 GLU A N 1
ATOM 2083 C CA . GLU A 1 252 ? -12.310 -2.068 19.476 1.00 92.00 252 GLU A CA 1
ATOM 2084 C C . GLU A 1 252 ? -11.940 -2.320 20.944 1.00 92.00 252 GLU A C 1
ATOM 2086 O O . GLU A 1 252 ? -11.106 -1.605 21.507 1.00 92.00 252 GLU A O 1
ATOM 2091 N N . GLY A 1 253 ? -12.474 -3.387 21.549 1.00 90.12 253 GLY A N 1
ATOM 2092 C CA . GLY A 1 253 ? -12.189 -3.728 22.947 1.00 90.12 253 GLY A CA 1
ATOM 2093 C C . GLY A 1 253 ? -10.707 -4.019 23.207 1.00 90.12 253 GLY A C 1
ATOM 2094 O O . GLY A 1 253 ? -10.159 -3.637 24.243 1.00 90.12 253 GLY A O 1
ATOM 2095 N N . THR A 1 254 ? -10.025 -4.625 22.231 1.00 92.38 254 THR A N 1
ATOM 2096 C CA . THR A 1 254 ? -8.580 -4.893 22.299 1.00 92.38 254 THR A CA 1
ATOM 2097 C C . THR A 1 254 ? -7.782 -3.591 22.275 1.00 92.38 254 THR A C 1
ATOM 2099 O O . THR A 1 254 ? -6.899 -3.399 23.110 1.00 92.38 254 THR A O 1
ATOM 2102 N N . ILE A 1 255 ? -8.117 -2.671 21.364 1.00 90.94 255 ILE A N 1
ATOM 2103 C CA . ILE A 1 255 ? -7.458 -1.364 21.246 1.00 90.94 255 ILE A CA 1
ATOM 2104 C C . ILE A 1 255 ? -7.652 -0.558 22.534 1.00 90.94 255 ILE A C 1
ATOM 2106 O O . ILE A 1 255 ? -6.677 -0.058 23.093 1.00 90.94 255 ILE A O 1
ATOM 2110 N N . LEU A 1 256 ? -8.883 -0.476 23.045 1.00 89.81 256 LEU A N 1
ATOM 2111 C CA . LEU A 1 256 ? -9.188 0.239 24.287 1.00 89.81 256 LEU A CA 1
ATOM 2112 C C . LEU A 1 256 ? -8.400 -0.313 25.473 1.00 89.81 256 LEU A C 1
ATOM 2114 O O . LEU A 1 256 ? -7.796 0.447 26.231 1.00 89.81 256 LEU A O 1
ATOM 2118 N N . ARG A 1 257 ? -8.363 -1.639 25.629 1.00 88.38 257 ARG A N 1
ATOM 2119 C CA . ARG A 1 257 ? -7.605 -2.281 26.704 1.00 88.38 257 ARG A CA 1
ATOM 2120 C C . ARG A 1 257 ? -6.108 -2.020 26.567 1.00 88.38 257 ARG A C 1
ATOM 2122 O O . ARG A 1 257 ? -5.471 -1.700 27.565 1.00 88.38 257 ARG A O 1
ATOM 2129 N N . ALA A 1 258 ? -5.565 -2.096 25.353 1.00 89.38 258 ALA A N 1
ATOM 2130 C CA . ALA A 1 258 ? -4.150 -1.844 25.099 1.00 89.38 258 ALA A CA 1
ATOM 2131 C C . ALA A 1 258 ? -3.765 -0.405 25.468 1.00 89.38 258 ALA A C 1
ATOM 2133 O O . ALA A 1 258 ? -2.742 -0.191 26.114 1.00 89.38 258 ALA A O 1
ATOM 2134 N N . VAL A 1 259 ? -4.616 0.570 25.129 1.00 87.69 259 VAL A N 1
ATOM 2135 C CA . VAL A 1 259 ? -4.424 1.981 25.493 1.00 87.69 259 VAL A CA 1
ATOM 2136 C C . VAL A 1 259 ? -4.507 2.173 27.006 1.00 87.69 259 VAL A C 1
ATOM 2138 O O . VAL A 1 259 ? -3.611 2.777 27.587 1.00 87.69 259 VAL A O 1
ATOM 2141 N N . ARG A 1 260 ? -5.541 1.630 27.665 1.00 84.31 260 ARG A N 1
ATOM 2142 C CA . ARG A 1 260 ? -5.726 1.754 29.124 1.00 84.31 260 ARG A CA 1
ATOM 2143 C C . ARG A 1 260 ? -4.575 1.144 29.921 1.00 84.31 260 ARG A C 1
ATOM 2145 O O . ARG A 1 260 ? -4.221 1.676 30.965 1.00 84.31 260 ARG A O 1
ATOM 2152 N N . GLN A 1 261 ? -4.011 0.041 29.436 1.00 86.12 261 GLN A N 1
ATOM 2153 C CA . GLN A 1 261 ? -2.887 -0.647 30.074 1.00 86.12 261 GLN A CA 1
ATOM 2154 C C . GLN A 1 261 ? -1.519 -0.067 29.684 1.00 86.12 261 GLN A C 1
ATOM 2156 O O . GLN A 1 261 ? -0.510 -0.510 30.222 1.00 86.12 261 GLN A O 1
ATOM 2161 N N . GLY A 1 262 ? -1.459 0.878 28.738 1.00 85.31 262 GLY A N 1
ATOM 2162 C CA . GLY A 1 262 ? -0.191 1.384 28.212 1.00 85.31 262 GLY A CA 1
ATOM 2163 C C . GLY A 1 262 ? 0.655 0.288 27.553 1.00 85.31 262 GLY A C 1
ATOM 2164 O O . GLY A 1 262 ? 1.872 0.272 27.715 1.00 85.31 262 GLY A O 1
ATOM 2165 N N . TYR A 1 263 ? 0.021 -0.655 26.847 1.00 87.75 263 TYR A N 1
ATOM 2166 C CA . TYR A 1 263 ? 0.696 -1.814 26.264 1.00 87.75 263 TYR A CA 1
ATOM 2167 C C . TYR A 1 263 ? 1.774 -1.392 25.255 1.00 87.75 263 TYR A C 1
ATOM 2169 O O . TYR A 1 263 ? 1.488 -0.743 24.248 1.00 87.75 263 TYR A O 1
ATOM 2177 N N . GLN A 1 264 ? 3.015 -1.813 25.505 1.00 89.62 264 GLN A N 1
ATOM 2178 C CA . GLN A 1 264 ? 4.163 -1.602 24.626 1.00 89.62 264 GLN A CA 1
ATOM 2179 C C . GLN A 1 264 ? 4.778 -2.954 24.280 1.00 89.62 264 GLN A C 1
ATOM 2181 O O . GLN A 1 264 ? 5.195 -3.705 25.159 1.00 89.62 264 GLN A O 1
ATOM 2186 N N . SER A 1 265 ? 4.829 -3.288 22.993 1.00 89.12 265 SER A N 1
ATOM 2187 C CA . SER A 1 265 ? 5.430 -4.538 22.538 1.00 89.12 265 SER A CA 1
ATOM 2188 C C . SER A 1 265 ? 5.934 -4.426 21.110 1.00 89.12 265 SER A C 1
ATOM 2190 O O . SER A 1 265 ? 5.338 -3.751 20.273 1.00 89.12 265 SER A O 1
ATOM 2192 N N . ASN A 1 266 ? 7.009 -5.158 20.827 1.00 87.06 266 ASN A N 1
ATOM 2193 C CA . ASN A 1 266 ? 7.549 -5.333 19.480 1.00 87.06 266 ASN A CA 1
ATOM 2194 C C . ASN A 1 266 ? 6.873 -6.488 18.722 1.00 87.06 266 ASN A C 1
ATOM 2196 O O . ASN A 1 266 ? 7.149 -6.691 17.541 1.00 87.06 266 ASN A O 1
ATOM 2200 N N . ARG A 1 267 ? 6.016 -7.271 19.393 1.00 86.94 267 ARG A N 1
ATOM 2201 C CA . ARG A 1 267 ? 5.261 -8.366 18.778 1.00 86.94 267 ARG A CA 1
ATOM 2202 C C . ARG A 1 267 ? 3.822 -7.917 18.507 1.00 86.94 267 ARG A C 1
ATOM 2204 O O . ARG A 1 267 ? 3.163 -7.447 19.439 1.00 86.94 267 ARG A O 1
ATOM 2211 N N . PRO A 1 268 ? 3.321 -8.066 17.267 1.00 85.56 268 PRO A N 1
ATOM 2212 C CA . PRO A 1 268 ? 1.953 -7.693 16.944 1.00 85.56 268 PRO A CA 1
ATOM 2213 C C . PRO A 1 268 ? 0.964 -8.616 17.659 1.00 85.56 268 PRO A C 1
ATOM 2215 O O . PRO A 1 268 ? 1.180 -9.825 17.758 1.00 85.56 268 PRO A O 1
ATOM 2218 N N . VAL A 1 269 ? -0.142 -8.044 18.128 1.00 89.19 269 VAL A N 1
ATOM 2219 C CA . VAL A 1 269 ? -1.290 -8.817 18.606 1.00 89.19 269 VAL A CA 1
ATOM 2220 C C . VAL A 1 269 ? -1.985 -9.403 17.377 1.00 89.19 269 VAL A C 1
ATOM 2222 O O . VAL A 1 269 ? -2.449 -8.661 16.517 1.00 89.19 269 VAL A O 1
ATOM 2225 N N . THR A 1 270 ? -2.001 -10.730 17.253 1.00 87.81 270 THR A N 1
ATOM 2226 C CA . THR A 1 270 ? -2.516 -11.429 16.059 1.00 87.81 270 THR A CA 1
ATOM 2227 C C . THR A 1 270 ? -3.995 -11.781 16.156 1.00 87.81 270 THR A C 1
ATOM 2229 O O . THR A 1 270 ? -4.648 -11.978 15.133 1.00 87.81 270 THR A O 1
ATOM 2232 N N . GLN A 1 271 ? -4.531 -11.847 17.372 1.00 88.06 271 GLN A N 1
ATOM 2233 C CA . GLN A 1 271 ? -5.926 -12.164 17.639 1.00 88.06 271 GLN A CA 1
ATOM 2234 C C . GLN A 1 271 ? -6.514 -11.146 18.618 1.00 88.06 271 GLN A C 1
ATOM 2236 O O . GLN A 1 271 ? -5.805 -10.731 19.539 1.00 88.06 271 GLN A O 1
ATOM 2241 N N . PRO A 1 272 ? -7.787 -10.753 18.446 1.00 89.06 272 PRO A N 1
ATOM 2242 C CA . PRO A 1 272 ? -8.464 -9.898 19.407 1.00 89.06 272 PRO A CA 1
ATOM 2243 C C . PRO A 1 272 ? -8.441 -10.535 20.791 1.00 89.06 272 PRO A C 1
ATOM 2245 O O . PRO A 1 272 ? -8.685 -11.734 20.940 1.00 89.06 272 PRO A O 1
ATOM 2248 N N . TRP A 1 273 ? -8.160 -9.728 21.805 1.00 85.94 273 TRP A N 1
ATOM 2249 C CA . TRP A 1 273 ? -8.326 -10.143 23.185 1.00 85.94 273 TRP A CA 1
ATOM 2250 C C . TRP A 1 273 ? -9.817 -10.326 23.437 1.00 85.94 273 TRP A C 1
ATOM 2252 O O . TRP A 1 273 ? -10.590 -9.377 23.302 1.00 85.94 273 TRP A O 1
ATOM 2262 N N . LEU A 1 274 ? -10.213 -11.555 23.762 1.00 77.12 274 LEU A N 1
ATOM 2263 C CA . LEU A 1 274 ? -11.586 -11.860 24.135 1.00 77.12 274 LEU A CA 1
ATOM 2264 C C . LEU A 1 274 ? -11.976 -10.988 25.337 1.00 77.12 274 LEU A C 1
ATOM 2266 O O . LEU A 1 274 ? -11.190 -10.821 26.279 1.00 77.12 274 LEU A O 1
ATOM 2270 N N . LEU A 1 275 ? -13.167 -10.396 25.264 1.00 55.72 275 LEU A N 1
ATOM 2271 C CA . LEU A 1 275 ? -13.804 -9.807 26.435 1.00 55.72 275 LEU A CA 1
ATOM 2272 C C . LEU A 1 275 ? -14.154 -10.962 27.394 1.00 55.72 275 LEU A C 1
ATOM 2274 O O . LEU A 1 275 ? -14.626 -11.991 26.904 1.00 55.72 275 LEU A O 1
ATOM 2278 N N . PRO A 1 276 ? -13.870 -10.847 28.703 1.00 48.38 276 PRO A N 1
ATOM 2279 C CA . PRO A 1 276 ? -14.493 -11.715 29.696 1.00 48.38 276 PRO A CA 1
ATOM 2280 C C . PRO A 1 276 ? -16.005 -11.475 29.762 1.00 48.38 276 PRO A C 1
ATOM 2282 O O . PRO A 1 276 ? -16.433 -10.331 29.477 1.00 48.38 276 PRO A O 1
#

Organism: NCBI:txid297713

Sequence (276 aa):
MFRETESHSGKHRARRGEVNKFQRWSKYREGHGLPPWAPDSRAALDEGEIYDMPGNTLMSSKTLRQWADEYCASPKYLKEFTYRKIVYGWDFEQVTSRVKSLVRTSLTSNPFHLLLSPSSNYHIHVSLRHDATKIHVRPSNKFSRLLSKTWLKVILWILLIYPFIWLFKRFHRMGGGRWEVCGGAWAITRYEPFTPTLVPTEEEAGSKQPPPGYDESQSAPEAQNSRLKVTRDGRRVVRQGITEEEWFAKWEGTILRAVRQGYQSNRPVTQPWLLP